Protein AF-A0A7Y4IMP8-F1 (afdb_monomer_lite)

Foldseek 3Di:
DDDDDPPPPPDDDDDDDDDDDDDDDDDDDDDDDDDDDDDDDDDYDDDDDDDDDDDDDDDDDDDDDDDDDDDDDDDDDDDPDDDDAAAAADDPVLVVVLLVVVLLVLLQVLLVVVVVLVVLLFFFAQAADWPVVRQVVRQVVSCVVWVQKGWDWACDDPFKIKIKIAGDPVFTQGLQKGKHFIKIWIWGHTRFWTKIKIQQQRMDINNFGWRKIWIAGTRPPLQRTWMFTKGARPPDPQKIKTWTWGWGDDPDDGSHPDQKTFTFGWMWIQHPQGIKIKTWFGQMDGRNASHGLFGKIWIQDPVGKIKIWTHHNVCVVVQWTWIDIHSHDIDIDHHDD

Structure (mmCIF, N/CA/C/O backbone):
data_AF-A0A7Y4IMP8-F1
#
_entry.id   AF-A0A7Y4IMP8-F1
#
loop_
_atom_site.group_PDB
_atom_site.id
_atom_site.type_symbol
_atom_site.label_atom_id
_atom_site.label_alt_id
_atom_site.label_comp_id
_atom_site.label_asym_id
_atom_site.label_entity_id
_atom_site.label_seq_id
_atom_site.pdbx_PDB_ins_code
_atom_site.Cartn_x
_atom_site.Cartn_y
_atom_site.Cartn_z
_atom_site.occupancy
_atom_site.B_iso_or_equiv
_atom_site.auth_seq_id
_atom_site.auth_comp_id
_atom_site.auth_asym_id
_atom_site.auth_atom_id
_atom_site.pdbx_PDB_model_num
ATOM 1 N N . MET A 1 1 ? -11.361 -3.149 -25.331 1.00 25.80 1 MET A N 1
ATOM 2 C CA . MET A 1 1 ? -12.293 -2.054 -24.980 1.00 25.80 1 MET A CA 1
ATOM 3 C C . MET A 1 1 ? -11.939 -1.579 -23.581 1.00 25.80 1 MET A C 1
ATOM 5 O O . MET A 1 1 ? -12.081 -2.352 -22.647 1.00 25.80 1 MET A O 1
ATOM 9 N N . VAL A 1 2 ? -11.394 -0.369 -23.454 1.00 27.19 2 VAL A N 1
ATOM 10 C CA . VAL A 1 2 ? -10.966 0.224 -22.174 1.00 27.19 2 VAL A CA 1
ATOM 11 C C . VAL A 1 2 ? -12.073 1.175 -21.701 1.00 27.19 2 VAL A C 1
ATOM 13 O O . VAL A 1 2 ? -12.529 1.986 -22.510 1.00 27.19 2 VAL A O 1
ATOM 16 N N . PRO A 1 3 ? -12.562 1.091 -20.450 1.00 29.69 3 PRO A N 1
ATOM 17 C CA . PRO A 1 3 ? -13.651 1.946 -19.999 1.00 29.69 3 PRO A CA 1
ATOM 18 C C . PRO A 1 3 ? -13.182 3.392 -19.765 1.00 29.69 3 PRO A C 1
ATOM 20 O O . PRO A 1 3 ? -12.182 3.665 -19.105 1.00 29.69 3 PRO A O 1
ATOM 23 N N . ALA A 1 4 ? -13.962 4.327 -20.304 1.00 29.97 4 ALA A N 1
ATOM 24 C CA . ALA A 1 4 ? -13.699 5.760 -20.421 1.00 29.97 4 ALA A CA 1
ATOM 25 C C . ALA A 1 4 ? -13.852 6.575 -19.113 1.00 29.97 4 ALA A C 1
ATOM 27 O O . ALA A 1 4 ? -14.540 7.595 -19.099 1.00 29.97 4 ALA A O 1
ATOM 28 N N . ARG A 1 5 ? -13.228 6.166 -17.998 1.00 32.69 5 ARG A N 1
ATOM 29 C CA . ARG A 1 5 ? -13.328 6.902 -16.712 1.00 32.69 5 ARG A CA 1
ATOM 30 C C . ARG A 1 5 ? -12.049 7.573 -16.194 1.00 32.69 5 ARG A C 1
ATOM 32 O O . ARG A 1 5 ? -12.114 8.238 -15.169 1.00 32.69 5 ARG A O 1
ATOM 39 N N . PHE A 1 6 ? -10.937 7.528 -16.925 1.00 39.19 6 PHE A N 1
ATOM 40 C CA . PHE A 1 6 ? -9.661 8.105 -16.461 1.00 39.19 6 PHE A CA 1
ATOM 41 C C . PHE A 1 6 ? -9.398 9.574 -16.854 1.00 39.19 6 PHE A C 1
ATOM 43 O O . PHE A 1 6 ? -8.402 10.162 -16.447 1.00 39.19 6 PHE A O 1
ATOM 50 N N . ALA A 1 7 ? -10.301 10.232 -17.584 1.00 31.84 7 ALA A N 1
ATOM 51 C CA . ALA A 1 7 ? -10.027 11.544 -18.186 1.00 31.84 7 ALA A CA 1
ATOM 52 C C . ALA A 1 7 ? -10.245 12.783 -17.278 1.00 31.84 7 ALA A C 1
ATOM 54 O O .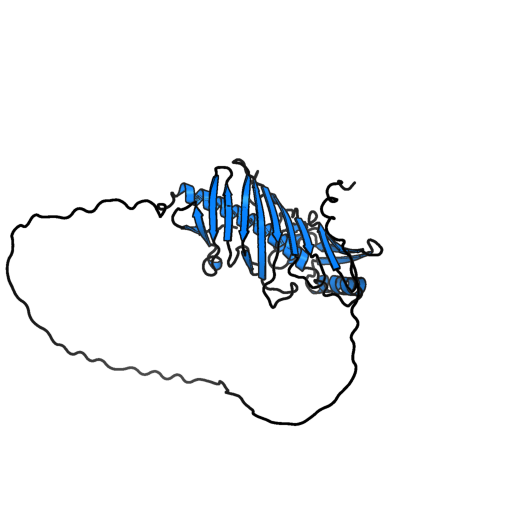 ALA A 1 7 ? -10.395 13.886 -17.798 1.00 31.84 7 ALA A O 1
ATOM 55 N N . ARG A 1 8 ? -10.302 12.663 -15.940 1.00 32.34 8 ARG A N 1
ATOM 56 C CA . ARG A 1 8 ? -10.747 13.780 -15.065 1.00 32.34 8 ARG A CA 1
ATOM 57 C C . ARG A 1 8 ? -9.749 14.335 -14.040 1.00 32.34 8 ARG A C 1
ATOM 59 O O . ARG A 1 8 ? -10.176 14.998 -13.100 1.00 32.34 8 ARG A O 1
ATOM 66 N N . ARG A 1 9 ? -8.435 14.167 -14.234 1.00 31.88 9 ARG A N 1
ATOM 67 C CA . ARG A 1 9 ? -7.407 14.856 -13.414 1.00 31.88 9 ARG A CA 1
ATOM 68 C C . ARG A 1 9 ? -6.308 15.564 -14.219 1.00 31.88 9 ARG A C 1
ATOM 70 O O . ARG A 1 9 ? -5.164 15.629 -13.795 1.00 31.88 9 ARG A O 1
ATOM 77 N N . LEU A 1 10 ? -6.663 16.168 -15.351 1.00 33.41 10 LEU A N 1
ATOM 78 C CA . LEU A 1 10 ? -5.785 17.093 -16.078 1.00 33.41 10 LEU A CA 1
ATOM 79 C C . LEU A 1 10 ? -6.422 18.480 -16.141 1.00 33.41 10 LEU A C 1
ATOM 81 O O . LEU A 1 10 ? -7.005 18.873 -17.145 1.00 33.41 10 LEU A O 1
ATOM 85 N N . SER A 1 11 ? -6.315 19.234 -15.053 1.00 30.80 11 SER A N 1
ATOM 86 C CA . SER A 1 11 ? -6.559 20.676 -15.093 1.00 30.80 11 SER A CA 1
ATOM 87 C C . SER A 1 11 ? -5.891 21.348 -13.904 1.00 30.80 11 SER A C 1
ATOM 89 O O . SER A 1 11 ? -6.545 21.608 -12.904 1.00 30.80 11 SER A O 1
ATOM 91 N N . HIS A 1 12 ? -4.587 21.610 -14.013 1.00 28.91 12 HIS A N 1
ATOM 92 C CA . HIS A 1 12 ? -3.962 22.794 -13.417 1.00 28.91 12 HIS A CA 1
ATOM 93 C C . HIS A 1 12 ? -2.543 22.996 -13.962 1.00 28.91 12 HIS A C 1
ATOM 95 O O . HIS A 1 12 ? -1.566 22.548 -13.373 1.00 28.91 12 HIS A O 1
ATOM 101 N N . ARG A 1 13 ? -2.428 23.736 -15.069 1.00 32.56 13 ARG A N 1
ATOM 102 C CA . ARG A 1 13 ? -1.407 24.783 -15.238 1.00 32.56 13 ARG A CA 1
ATOM 103 C C . ARG A 1 13 ? -1.621 25.521 -16.550 1.00 32.56 13 ARG A C 1
ATOM 105 O O . ARG A 1 13 ? -1.602 24.897 -17.595 1.00 32.56 13 ARG A O 1
ATOM 112 N N . THR A 1 14 ? -1.724 26.844 -16.454 1.00 29.06 14 THR A N 1
ATOM 113 C CA . THR A 1 14 ? -1.005 27.795 -17.316 1.00 29.06 14 THR A CA 1
ATOM 114 C C . THR A 1 14 ? -1.149 29.190 -16.718 1.00 29.06 14 THR A C 1
ATOM 116 O O . THR A 1 14 ? -2.234 29.769 -16.738 1.00 29.06 14 THR A O 1
ATOM 119 N N . ARG A 1 15 ? -0.040 29.766 -16.248 1.00 27.83 15 ARG A N 1
ATOM 120 C CA . ARG A 1 15 ? 0.275 31.160 -16.566 1.00 27.83 15 ARG A CA 1
ATOM 121 C C . ARG A 1 15 ? 1.788 31.372 -16.580 1.00 27.83 15 ARG A C 1
ATOM 123 O O . ARG A 1 15 ? 2.524 30.826 -15.770 1.00 27.83 15 ARG A O 1
ATOM 130 N N . THR A 1 16 ? 2.174 32.102 -17.608 1.00 34.78 16 THR A N 1
ATOM 131 C CA . THR A 1 16 ? 3.468 32.327 -18.252 1.00 34.78 16 THR A CA 1
ATOM 132 C C . THR A 1 16 ? 4.261 33.494 -17.650 1.00 34.78 16 THR A C 1
ATOM 134 O O . THR A 1 16 ? 3.648 34.478 -17.244 1.00 34.78 16 THR A O 1
ATOM 137 N N . GLY A 1 17 ? 5.599 33.451 -17.738 1.00 25.56 17 GLY A N 1
ATOM 138 C CA . GLY A 1 17 ? 6.487 34.632 -17.697 1.00 25.56 17 GLY A CA 1
ATOM 139 C C . GLY A 1 17 ? 7.994 34.269 -17.637 1.00 25.56 17 GLY A C 1
ATOM 140 O O . GLY A 1 17 ? 8.295 33.333 -16.906 1.00 25.56 17 GLY A O 1
ATOM 141 N N . PRO A 1 18 ? 8.924 34.918 -18.390 1.00 31.59 18 PRO A N 1
ATOM 142 C CA . PRO A 1 18 ? 10.137 34.267 -18.931 1.00 31.59 18 PRO A CA 1
ATOM 143 C C . PRO A 1 18 ? 11.481 34.868 -18.383 1.00 31.59 18 PRO A C 1
ATOM 145 O O . PRO A 1 18 ? 11.458 35.411 -17.280 1.00 31.59 18 PRO A O 1
ATOM 148 N N . PRO A 1 19 ? 12.672 34.705 -19.020 1.00 41.66 19 PRO A N 1
ATOM 149 C CA . PRO A 1 19 ? 13.877 34.126 -18.410 1.00 41.66 19 PRO A CA 1
ATOM 150 C C . PRO A 1 19 ? 14.934 35.156 -17.951 1.00 41.66 19 PRO A C 1
ATOM 152 O O . PRO A 1 19 ? 15.186 36.159 -18.617 1.00 41.66 19 PRO A O 1
ATOM 155 N N . GLY A 1 20 ? 15.620 34.871 -16.841 1.00 26.36 20 GLY A N 1
ATOM 156 C CA . GLY A 1 20 ? 16.751 35.661 -16.343 1.00 26.36 20 GLY A CA 1
ATOM 157 C C . GLY A 1 20 ? 18.082 34.938 -16.536 1.00 26.36 20 GLY A C 1
ATOM 158 O O . GLY A 1 20 ? 18.360 33.956 -15.857 1.00 26.36 20 GLY A O 1
ATOM 159 N N . LEU A 1 21 ? 18.890 35.444 -17.468 1.00 29.11 21 LEU A N 1
ATOM 160 C CA . LEU A 1 21 ? 20.315 35.158 -17.644 1.00 29.11 21 LEU A CA 1
ATOM 161 C C . LEU A 1 21 ? 21.117 35.558 -16.395 1.00 29.11 21 LEU A C 1
ATOM 163 O O . LEU A 1 21 ? 20.903 36.654 -15.888 1.00 29.11 21 LEU A O 1
ATOM 167 N N . CYS A 1 22 ? 22.084 34.729 -15.981 1.00 25.47 22 CYS A N 1
ATOM 168 C CA . CYS A 1 22 ? 23.398 35.162 -15.482 1.00 25.47 22 CYS A CA 1
ATOM 169 C C . CYS A 1 22 ? 24.336 33.955 -15.308 1.00 25.47 22 CYS A C 1
ATOM 171 O O . CYS A 1 22 ? 24.161 33.127 -14.420 1.00 25.47 22 CYS A O 1
ATOM 173 N N . ASN A 1 23 ? 25.348 33.901 -16.169 1.00 27.42 23 ASN A N 1
ATOM 174 C CA . ASN A 1 23 ? 26.572 33.119 -16.024 1.00 27.42 23 ASN A CA 1
ATOM 175 C C . ASN A 1 23 ? 27.682 34.120 -15.643 1.00 27.42 23 ASN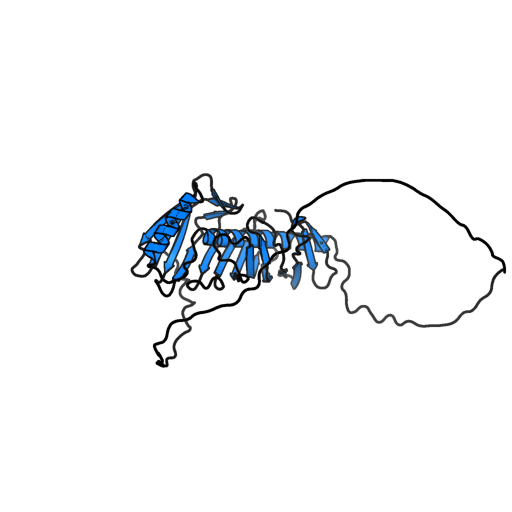 A C 1
ATOM 177 O O . ASN A 1 23 ? 27.685 35.223 -16.201 1.00 27.42 23 ASN A O 1
ATOM 181 N N . PRO A 1 24 ? 28.633 33.774 -14.761 1.00 32.38 24 PRO A N 1
ATOM 182 C CA . PRO A 1 24 ? 30.011 34.055 -15.147 1.00 32.38 24 PRO A CA 1
ATOM 183 C C . PRO A 1 24 ? 30.991 32.919 -14.830 1.00 32.38 24 PRO A C 1
ATOM 185 O O . PRO A 1 24 ? 30.993 32.299 -13.769 1.00 32.38 24 PRO A O 1
ATOM 188 N N . LEU A 1 25 ? 31.866 32.732 -15.813 1.00 27.50 25 LEU A N 1
ATOM 189 C CA . LEU A 1 25 ? 33.065 31.913 -15.846 1.00 27.50 25 LEU A CA 1
ATOM 190 C C . LEU A 1 25 ? 34.211 32.462 -14.963 1.00 27.50 25 LEU A C 1
ATOM 192 O O . LEU A 1 25 ? 34.377 33.671 -14.832 1.00 27.50 25 LEU A O 1
ATOM 196 N N . HIS A 1 26 ? 35.071 31.513 -14.557 1.00 30.14 26 HIS A N 1
ATOM 197 C CA . HIS A 1 26 ? 36.515 31.586 -14.243 1.00 30.14 26 HIS A CA 1
ATOM 198 C C . HIS A 1 26 ? 37.004 31.987 -12.833 1.00 30.14 26 HIS A C 1
ATOM 200 O O . HIS A 1 26 ? 37.051 33.163 -12.497 1.00 30.14 26 HIS A O 1
ATOM 206 N N . ALA A 1 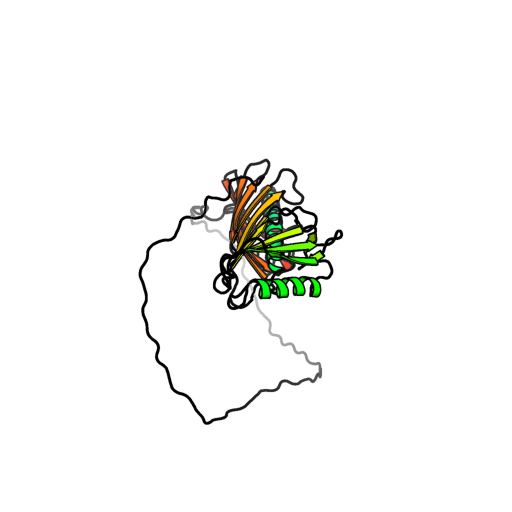27 ? 37.557 31.008 -12.088 1.00 27.16 27 ALA A N 1
ATOM 207 C CA . ALA A 1 27 ? 39.013 30.850 -11.850 1.00 27.16 27 ALA A CA 1
ATOM 208 C C . ALA A 1 27 ? 39.348 29.633 -10.931 1.00 27.16 27 ALA A C 1
ATOM 210 O O . ALA A 1 27 ? 38.774 29.475 -9.860 1.00 27.16 27 ALA A O 1
ATOM 211 N N . HIS A 1 28 ? 40.310 28.792 -11.340 1.00 30.95 28 HIS A N 1
ATOM 212 C CA . HIS A 1 28 ? 41.063 27.783 -10.543 1.00 30.95 28 HIS A CA 1
ATOM 213 C C . HIS A 1 28 ? 42.522 28.295 -10.342 1.00 30.95 28 HIS A C 1
ATOM 215 O O . HIS A 1 28 ? 42.835 29.281 -11.017 1.00 30.95 28 HIS A O 1
ATOM 221 N N . PRO A 1 29 ? 43.490 27.645 -9.622 1.00 42.81 29 PRO A N 1
ATOM 222 C CA . PRO A 1 29 ? 43.511 26.542 -8.618 1.00 42.81 29 PRO A CA 1
ATOM 223 C C . PRO A 1 29 ? 44.345 26.857 -7.310 1.00 42.81 29 PRO A C 1
ATOM 225 O O . PRO A 1 29 ? 44.871 27.954 -7.181 1.00 42.81 29 PRO A O 1
ATOM 228 N N . GLY A 1 30 ? 44.447 25.907 -6.342 1.00 25.66 30 GLY A N 1
ATOM 229 C CA . GLY A 1 30 ? 45.027 25.998 -4.951 1.00 25.66 30 GLY A CA 1
ATOM 230 C C . GLY A 1 30 ? 46.572 26.116 -4.787 1.00 25.66 30 GLY A C 1
ATOM 231 O O . GLY A 1 30 ? 47.172 26.701 -5.683 1.00 25.66 30 GLY A O 1
ATOM 232 N N . PRO A 1 31 ? 47.285 25.565 -3.746 1.00 44.56 31 PRO A N 1
ATOM 233 C CA . PRO A 1 31 ? 46.917 24.800 -2.520 1.00 44.56 31 PRO A CA 1
ATOM 234 C C . PRO A 1 31 ? 47.726 25.181 -1.212 1.00 44.56 31 PRO A C 1
ATOM 236 O O . PRO A 1 31 ? 48.297 26.264 -1.142 1.00 44.56 31 PRO A O 1
ATOM 239 N N . CYS A 1 32 ? 47.816 24.246 -0.229 1.00 23.06 32 CYS A N 1
ATOM 240 C CA . CYS A 1 32 ? 48.579 24.196 1.063 1.00 23.06 32 CYS A CA 1
ATOM 241 C C . CYS A 1 32 ? 47.798 24.639 2.324 1.00 23.06 32 CYS A C 1
ATOM 243 O O . CYS A 1 32 ? 47.085 25.625 2.283 1.00 23.06 32 CYS A O 1
ATOM 245 N N . SER A 1 33 ? 47.896 24.058 3.528 1.00 26.14 33 SER A N 1
ATOM 246 C CA . SER A 1 33 ? 48.498 22.847 4.123 1.00 26.14 33 SER A CA 1
ATOM 247 C C . SER A 1 33 ? 48.226 22.942 5.643 1.00 26.14 33 SER A C 1
ATOM 249 O O . SER A 1 33 ? 48.371 24.038 6.179 1.00 26.14 33 SER A O 1
ATOM 251 N N . GLY A 1 34 ? 47.917 21.860 6.373 1.00 25.95 34 GLY A N 1
ATOM 252 C CA . GLY A 1 34 ? 47.922 21.907 7.850 1.00 25.95 34 GLY A CA 1
ATOM 253 C C . GLY A 1 34 ? 47.212 20.748 8.556 1.00 25.95 34 GLY A C 1
ATOM 254 O O . GLY A 1 34 ? 45.998 20.632 8.502 1.00 25.95 34 GLY A O 1
ATOM 255 N N . ARG A 1 35 ? 48.000 19.892 9.213 1.00 25.61 35 ARG A N 1
ATOM 256 C CA . ARG A 1 35 ? 47.644 18.651 9.928 1.00 25.61 35 ARG A CA 1
ATOM 257 C C . ARG A 1 35 ? 46.934 18.883 11.274 1.00 25.61 35 ARG A C 1
ATOM 259 O O . ARG A 1 35 ? 47.355 19.771 12.004 1.00 25.61 35 ARG A O 1
ATOM 266 N N . ALA A 1 36 ? 46.064 17.942 11.673 1.00 27.06 36 ALA A N 1
ATOM 267 C CA . ALA A 1 36 ? 46.110 17.265 12.985 1.00 27.06 36 ALA A CA 1
ATOM 268 C C . ALA A 1 36 ? 45.283 15.949 12.999 1.00 27.06 36 ALA A C 1
ATOM 270 O O . ALA A 1 36 ? 44.062 15.943 13.089 1.00 27.06 36 ALA A O 1
ATOM 271 N N . SER A 1 37 ? 46.028 14.847 12.882 1.00 25.55 37 SER A N 1
ATOM 272 C CA . SER A 1 37 ? 45.819 13.441 13.308 1.00 25.55 37 SER A CA 1
ATOM 273 C C . SER A 1 37 ? 45.532 13.346 14.833 1.00 25.55 37 SER A C 1
ATOM 275 O O . SER A 1 37 ? 45.948 14.256 15.538 1.00 25.55 37 SER A O 1
ATOM 277 N N . CYS A 1 38 ? 44.952 12.329 15.493 1.00 23.97 38 CYS A N 1
ATOM 278 C CA . CYS A 1 38 ? 44.420 10.994 15.177 1.00 23.97 38 CYS A CA 1
ATOM 279 C C . CYS A 1 38 ? 43.658 10.433 16.411 1.00 23.97 38 CYS A C 1
ATOM 281 O O . CYS A 1 38 ? 43.960 10.802 17.543 1.00 23.97 38 CYS A O 1
ATOM 283 N N . SER A 1 39 ? 42.739 9.500 16.141 1.00 25.20 39 SER A N 1
ATOM 284 C CA . SER A 1 39 ? 42.555 8.164 16.752 1.00 25.20 39 SER A CA 1
ATOM 285 C C . SER A 1 39 ? 42.561 7.955 18.278 1.00 25.20 39 SER A C 1
ATOM 287 O O . SER A 1 39 ? 43.550 8.201 18.962 1.00 25.20 39 SER A O 1
ATOM 289 N N . ARG A 1 40 ? 41.517 7.275 18.778 1.00 25.11 40 ARG A N 1
ATOM 290 C CA . ARG A 1 40 ? 41.605 6.404 19.963 1.00 25.11 40 ARG A CA 1
ATOM 291 C C . ARG A 1 40 ? 41.174 4.987 19.590 1.00 25.11 40 ARG A C 1
ATOM 293 O O . ARG A 1 40 ? 40.031 4.756 19.210 1.00 25.11 40 ARG A O 1
ATOM 300 N N . GLU A 1 41 ? 42.145 4.088 19.673 1.00 27.31 41 GLU A N 1
ATOM 301 C CA . GLU A 1 41 ? 42.020 2.640 19.553 1.00 27.31 41 GLU A CA 1
ATOM 302 C C . GLU A 1 41 ? 41.197 2.049 20.706 1.00 27.31 41 GLU A C 1
ATOM 304 O O . GLU A 1 41 ? 41.259 2.508 21.848 1.00 27.31 41 GLU A O 1
ATOM 309 N N . VAL A 1 42 ? 40.459 0.989 20.381 1.00 29.14 42 VAL A N 1
ATOM 310 C CA . VAL A 1 42 ? 39.808 0.055 21.303 1.00 29.14 42 VAL A CA 1
ATOM 311 C C . VAL A 1 42 ? 40.478 -1.300 21.107 1.00 29.14 42 VAL A C 1
ATOM 313 O O . VAL A 1 42 ? 40.498 -1.790 19.981 1.00 29.14 42 VAL A O 1
ATOM 316 N N . ALA A 1 43 ? 40.975 -1.913 22.186 1.00 28.12 43 ALA A N 1
ATOM 317 C CA . ALA A 1 43 ? 41.249 -3.354 22.297 1.00 28.12 43 ALA A CA 1
ATOM 318 C C . ALA A 1 43 ? 41.511 -3.744 23.787 1.00 28.12 43 ALA A C 1
ATOM 320 O O . ALA A 1 43 ? 41.651 -2.843 24.611 1.00 28.12 43 ALA A O 1
ATOM 321 N N . PRO A 1 44 ? 41.525 -5.038 24.185 1.00 38.00 44 PRO A N 1
ATOM 322 C CA . PRO A 1 44 ? 40.513 -5.596 25.094 1.00 38.00 44 PRO A CA 1
ATOM 323 C C . PRO A 1 44 ? 41.062 -6.353 26.332 1.00 38.00 44 PRO A C 1
ATOM 325 O O . PRO A 1 44 ? 42.235 -6.692 26.403 1.00 38.00 44 PRO A O 1
ATOM 328 N N . GLY A 1 45 ? 40.148 -6.714 27.248 1.00 26.00 45 GLY A N 1
ATOM 329 C CA . GLY A 1 45 ? 40.170 -7.963 28.034 1.00 26.00 45 GLY A CA 1
ATOM 330 C C . GLY A 1 45 ? 41.096 -8.074 29.258 1.00 26.00 45 GLY A C 1
ATOM 331 O O . GLY A 1 45 ? 42.309 -8.141 29.118 1.00 26.00 45 GLY A O 1
ATOM 332 N N . MET A 1 46 ? 40.511 -8.272 30.449 1.00 25.05 46 MET A N 1
ATOM 333 C CA . MET A 1 46 ? 40.932 -9.339 31.377 1.00 25.05 46 MET A CA 1
ATOM 334 C C . MET A 1 46 ? 39.939 -9.536 32.535 1.00 25.05 46 MET A C 1
ATOM 336 O O . MET A 1 46 ? 39.539 -8.601 33.222 1.00 25.05 46 MET A O 1
ATOM 340 N N . THR A 1 47 ? 39.566 -10.797 32.729 1.00 27.05 47 THR A N 1
ATOM 341 C CA . THR A 1 47 ? 38.772 -11.368 33.820 1.00 27.05 47 THR A CA 1
ATOM 342 C C . THR A 1 47 ? 39.679 -11.664 35.013 1.00 27.05 47 THR A C 1
ATOM 344 O O . THR A 1 47 ? 40.653 -12.374 34.804 1.00 27.05 47 THR A O 1
ATOM 347 N N . VAL A 1 48 ? 39.335 -11.254 36.242 1.00 28.02 48 VAL A N 1
ATOM 348 C CA . VAL A 1 48 ? 39.684 -11.984 37.485 1.00 28.02 48 VAL A CA 1
ATOM 349 C C . VAL A 1 48 ? 38.624 -11.694 38.560 1.00 28.02 48 VAL A C 1
ATOM 351 O O . VAL A 1 48 ? 38.331 -10.544 38.872 1.00 28.02 48 VAL A O 1
ATOM 354 N N . ALA A 1 49 ? 38.044 -12.764 39.104 1.00 30.28 49 ALA A N 1
ATOM 355 C CA . ALA A 1 49 ? 37.147 -12.789 40.258 1.00 30.28 49 ALA A CA 1
ATOM 356 C C . ALA A 1 49 ? 37.922 -12.730 41.588 1.00 30.28 49 ALA A C 1
ATOM 358 O O . ALA A 1 49 ? 39.070 -13.147 41.600 1.00 30.28 49 ALA A O 1
ATOM 359 N N . LEU A 1 50 ? 37.277 -12.301 42.686 1.00 27.42 50 LEU A N 1
ATOM 360 C CA . LEU A 1 50 ? 37.495 -12.698 44.103 1.00 27.42 50 LEU A CA 1
ATOM 361 C C . LEU A 1 50 ? 36.490 -11.887 44.966 1.00 27.42 50 LEU A C 1
ATOM 363 O O . LEU A 1 50 ? 36.527 -10.665 44.963 1.00 27.42 50 LEU A O 1
ATOM 367 N N . HIS A 1 51 ? 35.381 -12.459 45.446 1.00 27.88 51 HIS A N 1
ATOM 368 C CA . HIS A 1 51 ? 35.190 -13.096 46.764 1.00 27.88 51 HIS A CA 1
ATOM 369 C C . HIS A 1 51 ? 35.581 -12.254 47.998 1.00 27.88 51 HIS A C 1
ATOM 371 O O . HIS A 1 51 ? 36.759 -12.014 48.235 1.00 27.88 51 HIS A O 1
ATOM 377 N N . GLY A 1 52 ? 34.587 -11.968 48.857 1.00 25.97 52 GLY A N 1
ATOM 378 C CA . GLY A 1 52 ? 34.783 -11.879 50.310 1.00 25.97 52 GLY A CA 1
ATOM 379 C C . GLY A 1 52 ? 34.139 -10.688 51.034 1.00 25.97 52 GLY A C 1
ATOM 380 O O . GLY A 1 52 ? 34.472 -9.543 50.761 1.00 25.97 52 GLY A O 1
ATOM 381 N N . GLY A 1 53 ? 33.332 -10.986 52.063 1.00 25.89 53 GLY A N 1
ATOM 382 C CA . GLY A 1 53 ? 33.415 -10.246 53.333 1.00 25.89 53 GLY A CA 1
ATOM 383 C C . GLY A 1 53 ? 32.153 -9.550 53.849 1.00 25.89 53 GLY A C 1
ATOM 384 O O . GLY A 1 53 ? 31.818 -8.454 53.426 1.00 25.89 53 GLY A O 1
ATOM 385 N N . MET A 1 54 ? 31.515 -10.169 54.847 1.00 28.92 54 MET A N 1
ATOM 386 C CA . MET A 1 54 ? 30.466 -9.621 55.723 1.00 28.92 54 MET A CA 1
ATOM 387 C C . MET A 1 54 ? 30.934 -8.400 56.543 1.00 28.92 54 MET A C 1
ATOM 389 O O . MET A 1 54 ? 32.116 -8.289 56.846 1.00 28.92 54 MET A O 1
ATOM 393 N N . THR A 1 55 ? 30.001 -7.595 57.072 1.00 32.47 55 THR A N 1
ATOM 394 C CA . THR A 1 55 ? 29.776 -7.466 58.537 1.00 32.47 55 THR A CA 1
ATOM 395 C C . THR A 1 55 ? 28.535 -6.624 58.886 1.00 32.47 55 THR A C 1
ATOM 397 O O . THR A 1 55 ? 28.246 -5.603 58.272 1.00 32.47 55 THR A O 1
ATOM 400 N N . ARG A 1 56 ? 27.801 -7.102 59.904 1.00 34.94 56 ARG A N 1
ATOM 401 C CA . ARG A 1 56 ? 26.707 -6.451 60.655 1.00 34.94 56 ARG A CA 1
ATOM 402 C C . ARG A 1 56 ? 27.239 -5.406 61.651 1.00 34.94 56 ARG A C 1
ATOM 404 O O . ARG A 1 56 ? 28.313 -5.620 62.203 1.00 34.94 56 ARG A O 1
ATOM 411 N N . ARG A 1 57 ? 26.393 -4.427 62.008 1.00 31.28 57 ARG A N 1
ATOM 412 C CA . ARG A 1 57 ? 26.168 -3.846 63.363 1.00 31.28 57 ARG A CA 1
ATOM 413 C C . ARG A 1 57 ? 24.850 -3.049 63.305 1.00 31.28 57 ARG A C 1
ATOM 415 O O . ARG A 1 57 ? 24.716 -2.194 62.443 1.00 31.28 57 ARG A O 1
ATOM 422 N N . GLU A 1 58 ? 23.750 -3.504 63.907 1.00 31.80 58 GLU A N 1
ATOM 423 C CA . GLU A 1 58 ? 23.324 -3.315 65.312 1.00 31.80 58 GLU A CA 1
ATOM 424 C C . GLU A 1 58 ? 23.215 -1.852 65.776 1.00 31.80 58 GLU A C 1
ATOM 426 O O . GLU A 1 58 ? 24.226 -1.205 66.020 1.00 31.80 58 GLU A O 1
ATOM 431 N N . ALA A 1 59 ? 21.974 -1.392 65.988 1.00 29.09 59 ALA A N 1
ATOM 432 C CA . ALA A 1 59 ? 21.542 -0.646 67.175 1.00 29.09 59 ALA A CA 1
ATOM 433 C C . ALA A 1 59 ? 20.001 -0.675 67.262 1.00 29.09 59 ALA A C 1
ATOM 435 O O . ALA A 1 59 ? 19.311 -0.593 66.248 1.00 29.09 59 ALA A O 1
ATOM 436 N N . ALA A 1 60 ? 19.483 -0.847 68.474 1.00 28.22 60 ALA A N 1
ATOM 437 C CA . ALA A 1 60 ? 18.102 -1.182 68.804 1.00 28.22 60 ALA A CA 1
ATOM 438 C C . ALA A 1 60 ? 17.502 -0.192 69.831 1.00 28.22 60 ALA A C 1
ATOM 440 O O . ALA A 1 60 ? 18.253 0.566 70.439 1.00 28.22 60 ALA A O 1
ATOM 441 N N . VAL A 1 61 ? 16.188 -0.354 70.099 1.00 29.53 61 VAL A N 1
ATOM 442 C CA . VAL A 1 61 ? 15.410 0.080 71.298 1.00 29.53 61 VAL A CA 1
ATOM 443 C C . VAL A 1 61 ? 14.962 1.568 71.263 1.00 29.53 61 VAL A C 1
ATOM 445 O O . VAL A 1 61 ? 15.757 2.416 70.893 1.00 29.53 61 VAL A O 1
ATOM 448 N N . SER A 1 62 ? 13.714 2.003 71.535 1.00 25.30 62 SER A N 1
ATOM 449 C CA . SER A 1 62 ? 12.688 1.607 72.533 1.00 25.30 62 SER A CA 1
ATOM 450 C C . SER A 1 62 ? 11.270 2.166 72.217 1.00 25.30 62 SER A C 1
ATOM 452 O O . SER A 1 62 ? 11.134 3.273 71.705 1.00 25.30 62 SER A O 1
ATOM 454 N N . CYS A 1 63 ? 10.218 1.452 72.649 1.00 25.95 63 CYS A N 1
ATOM 455 C CA . CYS A 1 63 ? 8.878 1.968 73.056 1.00 25.95 63 CYS A CA 1
ATOM 456 C C . CYS A 1 63 ? 8.792 1.935 74.619 1.00 25.95 63 CYS A C 1
ATOM 458 O O . CYS A 1 63 ? 9.807 1.512 75.184 1.00 25.95 63 CYS A O 1
ATOM 460 N N . PRO A 1 64 ? 7.685 2.236 75.373 1.00 44.78 64 PRO A N 1
ATOM 461 C CA . PRO A 1 64 ? 6.243 2.465 75.048 1.00 44.78 64 PRO A CA 1
ATOM 462 C C . PRO A 1 64 ? 5.554 3.505 76.023 1.00 44.78 64 PRO A C 1
ATOM 464 O O . PRO A 1 64 ? 6.273 4.395 76.473 1.00 44.78 64 PRO A O 1
ATOM 467 N N . PRO A 1 65 ? 4.289 3.387 76.535 1.00 45.81 65 PRO A N 1
ATOM 468 C CA . PRO A 1 65 ? 2.935 3.086 75.989 1.00 45.81 65 PRO A CA 1
ATOM 469 C C . PRO A 1 65 ? 1.867 4.192 76.306 1.00 45.81 65 PRO A C 1
ATOM 471 O O . PRO A 1 65 ? 2.133 5.125 77.058 1.00 45.81 65 PRO A O 1
ATOM 474 N N . GLY A 1 66 ? 0.614 4.046 75.831 1.00 30.05 66 GLY A N 1
ATOM 475 C CA . GLY A 1 66 ? -0.556 4.768 76.381 1.00 30.05 66 GLY A CA 1
ATOM 476 C C . GLY A 1 66 ? -1.891 4.493 75.659 1.00 30.05 66 GLY A C 1
ATOM 477 O O . GLY A 1 66 ? -1.971 4.636 74.445 1.00 30.05 66 GLY A O 1
ATOM 478 N N . GLU A 1 67 ? -2.912 4.072 76.411 1.00 33.66 67 GLU A N 1
ATOM 479 C CA . GLU A 1 67 ? -4.229 3.537 76.002 1.00 33.66 67 GLU A CA 1
ATOM 480 C C . GLU A 1 67 ? -5.254 4.581 75.458 1.00 33.66 67 GLU A C 1
ATOM 482 O O . GLU A 1 67 ? -5.107 5.784 75.651 1.00 33.66 67 GLU A O 1
ATOM 487 N N . ALA A 1 68 ? -6.300 4.098 74.760 1.00 36.31 68 ALA A N 1
ATOM 488 C CA . ALA A 1 68 ? -7.379 4.824 74.038 1.00 36.31 68 ALA A CA 1
ATOM 489 C C . ALA A 1 68 ? -8.583 5.238 74.948 1.00 36.31 68 ALA A C 1
ATOM 491 O O . ALA A 1 68 ? -8.449 5.098 76.161 1.00 36.31 68 ALA A O 1
ATOM 492 N N . PRO A 1 69 ? -9.827 5.576 74.486 1.00 53.59 69 PRO A N 1
ATOM 493 C CA . PRO A 1 69 ? -10.380 6.219 73.263 1.00 53.59 69 PRO A CA 1
ATOM 494 C C . PRO A 1 69 ? -11.420 7.362 73.560 1.00 53.59 69 PRO A C 1
ATOM 496 O O . PRO A 1 69 ? -12.120 7.295 74.564 1.00 53.59 69 PRO A O 1
ATOM 499 N N . MET A 1 70 ? -11.671 8.350 72.669 1.00 29.05 70 MET A N 1
ATOM 500 C CA . MET A 1 70 ? -13.011 9.003 72.543 1.00 29.05 70 MET A CA 1
ATOM 501 C C . MET A 1 70 ? -13.167 10.011 71.382 1.00 29.05 70 MET A C 1
ATOM 503 O O . MET A 1 70 ? -12.376 10.935 71.236 1.00 29.05 70 MET A O 1
ATOM 507 N N . ARG A 1 71 ? -14.277 9.849 70.639 1.00 34.34 71 ARG A N 1
ATOM 508 C CA . ARG A 1 71 ? -15.139 10.844 69.950 1.00 34.34 71 ARG A CA 1
ATOM 509 C C . ARG A 1 71 ? -14.541 12.204 69.545 1.00 34.34 71 ARG A C 1
ATOM 511 O O . ARG A 1 71 ? -14.283 13.039 70.404 1.00 34.34 71 ARG A O 1
ATOM 518 N N . ARG A 1 72 ? -14.670 12.530 68.249 1.00 39.75 72 ARG A N 1
ATOM 519 C CA . ARG A 1 72 ? -15.197 13.831 67.782 1.00 39.75 72 ARG A CA 1
ATOM 520 C C . ARG A 1 72 ? -15.744 13.744 66.352 1.00 39.75 72 ARG A C 1
ATOM 522 O O . ARG A 1 72 ? -15.038 13.435 65.405 1.00 39.75 72 ARG A O 1
ATOM 529 N N . ILE A 1 73 ? -17.041 14.020 66.260 1.00 49.09 73 ILE A N 1
ATOM 530 C CA . ILE A 1 73 ? -17.803 14.389 65.067 1.00 49.09 73 ILE A CA 1
ATOM 531 C C . ILE A 1 73 ? -17.369 15.804 64.685 1.00 49.09 73 ILE A C 1
ATOM 533 O O . ILE A 1 73 ? -17.486 16.666 65.551 1.00 49.09 73 ILE A O 1
ATOM 537 N N . THR A 1 74 ? -16.915 16.061 63.453 1.00 36.81 74 THR A N 1
ATOM 538 C CA . THR A 1 74 ? -17.424 17.139 62.568 1.00 36.81 74 THR A CA 1
ATOM 539 C C . THR A 1 74 ? -16.651 17.236 61.247 1.00 36.81 74 THR A C 1
ATOM 541 O O . THR A 1 74 ? -15.428 17.258 61.238 1.00 36.81 74 THR A O 1
ATOM 544 N N . CYS A 1 75 ? -17.441 17.413 60.181 1.00 31.05 75 CYS A N 1
ATOM 545 C CA . CYS A 1 75 ? -17.187 18.233 58.993 1.00 31.05 75 CYS A CA 1
ATOM 546 C C . CYS A 1 75 ? -16.061 17.825 58.030 1.00 31.05 75 CYS A C 1
ATOM 548 O O . CYS A 1 75 ? -14.889 18.001 58.320 1.00 31.05 75 CYS A O 1
ATOM 550 N N . LEU A 1 76 ? -16.420 17.504 56.786 1.00 38.34 76 LEU A N 1
ATOM 551 C CA . LEU A 1 76 ? -16.508 18.522 55.731 1.00 38.34 76 LEU A CA 1
ATOM 552 C C . LEU A 1 76 ? -17.046 17.909 54.435 1.00 38.34 76 LEU A C 1
ATOM 554 O O . LEU A 1 76 ? -16.702 16.796 54.052 1.00 38.34 76 LEU A O 1
ATOM 558 N N . ALA A 1 77 ? -17.931 18.666 53.797 1.00 45.62 77 ALA A N 1
ATOM 559 C CA . ALA A 1 77 ? -18.491 18.390 52.492 1.00 45.62 77 ALA A CA 1
ATOM 560 C C . ALA A 1 77 ? -17.398 18.237 51.424 1.00 45.62 77 ALA A C 1
ATOM 562 O O . ALA A 1 77 ? -16.464 19.034 51.371 1.00 45.62 77 ALA A O 1
ATOM 563 N N . LEU A 1 78 ? -17.590 17.278 50.521 1.00 35.50 78 LEU A N 1
ATOM 564 C CA . LEU A 1 78 ? -16.991 17.295 49.194 1.00 35.50 78 LEU A CA 1
ATOM 565 C C . LEU A 1 78 ? -18.098 17.006 48.184 1.00 35.50 78 LEU A C 1
ATOM 567 O O . LEU A 1 78 ? -18.571 15.887 48.009 1.00 35.50 78 LEU A O 1
ATOM 571 N N . THR A 1 79 ? -18.544 18.103 47.589 1.00 42.97 79 THR A N 1
ATOM 572 C CA . THR A 1 79 ? -19.194 18.201 46.288 1.00 42.97 79 THR A CA 1
ATOM 573 C C . THR A 1 79 ? -18.598 17.201 45.297 1.00 42.97 79 THR A C 1
ATOM 575 O O . THR A 1 79 ? -17.463 17.368 44.855 1.00 42.97 79 THR A O 1
ATOM 578 N N . VAL A 1 80 ? -19.375 16.186 44.917 1.00 43.38 80 VAL A N 1
ATOM 579 C CA . VAL A 1 80 ? -19.092 15.360 43.739 1.00 43.38 80 VAL A CA 1
ATOM 580 C C . VAL A 1 80 ? -19.552 16.154 42.518 1.00 43.38 80 VAL A C 1
ATOM 582 O O . VAL A 1 80 ? -20.711 16.112 42.121 1.00 43.38 80 VAL A O 1
ATOM 585 N N . LEU A 1 81 ? -18.634 16.945 41.974 1.00 45.25 81 LEU A N 1
ATOM 586 C CA . LEU A 1 81 ? -18.748 17.612 40.680 1.00 45.25 81 LEU A CA 1
ATOM 587 C C . LEU A 1 81 ? -17.412 17.409 39.960 1.00 45.25 81 LEU A C 1
ATOM 589 O O . LEU A 1 81 ? -16.573 18.301 39.930 1.00 45.25 81 LEU A O 1
ATOM 593 N N . ALA A 1 82 ? -17.197 16.185 39.464 1.00 43.94 82 ALA A N 1
ATOM 594 C CA . ALA A 1 82 ? -16.145 15.838 38.506 1.00 43.94 82 ALA A CA 1
ATOM 595 C C . ALA A 1 82 ? -16.344 14.406 37.966 1.00 43.94 82 ALA A C 1
ATOM 597 O O . ALA A 1 82 ? -15.632 13.488 38.353 1.00 43.94 82 ALA A O 1
ATOM 598 N N . THR A 1 83 ? -17.299 14.211 37.054 1.00 44.84 83 THR A N 1
ATOM 599 C CA . THR A 1 83 ? -17.221 13.134 36.043 1.00 44.84 83 THR A CA 1
ATOM 600 C C . THR A 1 83 ? -17.670 13.698 34.701 1.00 44.84 83 THR A C 1
ATOM 602 O O . THR A 1 83 ? -18.691 13.323 34.135 1.00 44.84 83 THR A O 1
ATOM 605 N N . ALA A 1 84 ? -16.926 14.688 34.229 1.00 48.69 84 ALA A N 1
ATOM 606 C CA . ALA A 1 84 ? -16.932 15.100 32.839 1.00 48.69 84 ALA A CA 1
ATOM 607 C C . ALA A 1 84 ? -15.460 15.284 32.475 1.00 48.69 84 ALA A C 1
ATOM 609 O O . ALA A 1 84 ? -14.909 16.341 32.767 1.00 48.69 84 ALA A O 1
ATOM 610 N N . CYS A 1 85 ? -14.840 14.195 32.003 1.00 52.66 85 CYS A N 1
ATOM 611 C CA . CYS A 1 85 ? -13.570 14.062 31.262 1.00 52.66 85 CYS A CA 1
ATOM 612 C C . CYS A 1 85 ? -12.900 12.727 31.649 1.00 52.66 85 CYS A C 1
ATOM 614 O O . CYS A 1 85 ? -12.321 12.624 32.727 1.00 52.66 85 CYS A O 1
ATOM 616 N N . GLY A 1 86 ? -12.986 11.726 30.767 1.00 46.47 86 GLY A N 1
ATOM 617 C CA . GLY A 1 86 ? -12.330 10.418 30.896 1.00 46.47 86 GLY A CA 1
ATOM 618 C C . GLY A 1 86 ? -13.341 9.279 30.831 1.00 46.47 86 GLY A C 1
ATOM 619 O O . GLY A 1 86 ? -13.984 8.979 31.836 1.00 46.47 86 GLY A O 1
ATOM 620 N N . GLY A 1 87 ? -13.541 8.704 29.641 1.00 62.50 87 GLY A N 1
ATOM 621 C CA . GLY A 1 87 ? -14.423 7.557 29.446 1.00 62.50 87 GLY A CA 1
ATOM 622 C C . GLY A 1 87 ? -13.980 6.364 30.292 1.00 62.50 87 GLY A C 1
ATOM 623 O O . GLY A 1 87 ? -12.800 6.212 30.599 1.00 62.50 87 GLY A O 1
ATOM 624 N N . GLY A 1 88 ? -14.942 5.544 30.717 1.00 81.19 88 GLY A N 1
ATOM 625 C CA . GLY A 1 88 ? -14.652 4.330 31.478 1.00 81.19 88 GLY A CA 1
ATOM 626 C C . GLY A 1 88 ? -13.856 3.303 30.668 1.00 81.19 88 GLY A C 1
ATOM 627 O O . GLY A 1 88 ? -13.618 3.470 29.471 1.00 81.19 88 GLY A O 1
ATOM 628 N N . ALA A 1 89 ? -13.468 2.209 31.321 1.00 88.19 89 ALA A N 1
ATOM 629 C CA . ALA A 1 89 ? -12.881 1.071 30.625 1.00 88.19 89 ALA A CA 1
ATOM 630 C C . ALA A 1 89 ? -13.871 0.511 29.578 1.00 88.19 89 ALA A C 1
ATOM 632 O O . ALA A 1 89 ? -15.063 0.386 29.889 1.00 88.19 89 ALA A O 1
ATOM 633 N N . PRO A 1 90 ? -13.406 0.155 28.366 1.00 90.06 90 PRO A N 1
ATOM 634 C CA . PRO A 1 90 ? -14.261 -0.445 27.352 1.00 90.06 90 PRO A CA 1
ATOM 635 C C . PRO A 1 90 ? -14.754 -1.829 27.781 1.00 90.06 90 PRO A C 1
ATOM 637 O O . PRO A 1 90 ? -14.065 -2.584 28.474 1.00 90.06 90 PRO A O 1
ATOM 640 N N . THR A 1 91 ? -15.958 -2.180 27.345 1.00 92.75 91 THR A N 1
ATOM 641 C CA . THR A 1 91 ? -16.505 -3.530 27.504 1.00 92.75 91 THR A CA 1
ATOM 642 C C . THR A 1 91 ? -15.780 -4.516 26.589 1.00 92.75 91 THR A C 1
ATOM 644 O O . THR A 1 91 ? -15.251 -4.146 25.544 1.00 92.75 91 THR A O 1
ATOM 647 N N . GLN A 1 92 ? -15.780 -5.804 26.944 1.00 92.12 92 GLN A N 1
ATOM 648 C CA . GLN A 1 92 ? -15.112 -6.828 26.132 1.00 92.12 92 GLN A CA 1
ATOM 649 C C . GLN A 1 92 ? -15.670 -6.901 24.701 1.00 92.12 92 GLN A C 1
ATOM 651 O O . GLN A 1 92 ? -14.910 -7.080 23.756 1.00 92.12 92 GLN A O 1
ATOM 656 N N . GLU A 1 93 ? -16.980 -6.711 24.542 1.00 91.88 93 GLU A N 1
ATOM 657 C CA . GLU A 1 93 ? -17.636 -6.677 23.234 1.00 91.88 93 GLU A CA 1
ATOM 658 C C . GLU A 1 93 ? -17.116 -5.520 22.367 1.00 91.88 93 GLU A C 1
ATOM 660 O O . GLU A 1 93 ? -16.795 -5.722 21.196 1.00 91.88 93 GLU A O 1
ATOM 665 N N . GLU A 1 94 ? -16.941 -4.329 22.950 1.00 92.44 94 GLU A N 1
ATOM 666 C CA . GLU A 1 94 ? -16.346 -3.180 22.258 1.00 92.44 94 GLU A CA 1
ATOM 667 C C . GLU A 1 94 ? -14.891 -3.447 21.868 1.00 92.44 94 GLU A C 1
ATOM 669 O O . GLU A 1 94 ? -14.487 -3.124 20.749 1.00 92.44 94 GLU A O 1
ATOM 674 N N . VAL A 1 95 ? -14.111 -4.070 22.757 1.00 92.12 95 VAL A N 1
ATOM 675 C CA . VAL A 1 95 ? -12.716 -4.439 22.478 1.00 92.12 95 VAL A CA 1
ATOM 676 C C . VAL A 1 95 ? -12.628 -5.450 21.336 1.00 92.12 95 VAL A C 1
ATOM 678 O O . VAL A 1 95 ? -11.811 -5.277 20.431 1.00 92.12 95 VAL A O 1
ATOM 681 N N . ASP A 1 96 ? -13.471 -6.480 21.337 1.00 92.56 96 ASP A N 1
ATOM 682 C CA . ASP A 1 96 ? -13.465 -7.520 20.306 1.00 92.56 96 ASP A CA 1
ATOM 683 C C . ASP A 1 96 ? -13.907 -6.961 18.946 1.00 92.56 96 ASP A C 1
ATOM 685 O O . ASP A 1 96 ? -13.263 -7.221 17.923 1.00 92.56 96 ASP A O 1
ATOM 689 N N . ALA A 1 97 ? -14.947 -6.124 18.928 1.00 90.44 97 ALA A N 1
ATOM 690 C CA . ALA A 1 97 ? -15.420 -5.448 17.723 1.00 90.44 97 ALA A CA 1
ATOM 691 C C . ALA A 1 97 ? -14.380 -4.464 17.159 1.00 90.44 97 ALA A C 1
ATOM 693 O O . ALA A 1 97 ? -14.194 -4.378 15.938 1.00 90.44 97 ALA A O 1
ATOM 694 N N . ALA A 1 98 ? -13.683 -3.731 18.030 1.00 91.38 98 ALA A N 1
ATOM 695 C CA . ALA A 1 98 ? -12.616 -2.820 17.636 1.00 91.38 98 ALA A CA 1
ATOM 696 C C . ALA A 1 98 ? -11.409 -3.591 17.098 1.00 91.38 98 ALA A C 1
ATOM 698 O O . ALA A 1 98 ? -10.942 -3.306 15.996 1.00 91.38 98 ALA A O 1
ATOM 699 N N . ARG A 1 99 ? -10.961 -4.636 17.802 1.00 93.44 99 ARG A N 1
ATOM 700 C CA . ARG A 1 99 ? -9.882 -5.523 17.348 1.00 93.44 99 ARG A CA 1
ATOM 701 C C . ARG A 1 99 ? -10.163 -6.072 15.955 1.00 93.44 99 ARG A C 1
ATOM 703 O O . ARG A 1 99 ? -9.291 -6.017 15.091 1.00 93.44 99 ARG A O 1
ATOM 710 N N . GLN A 1 100 ? -11.378 -6.557 15.713 1.00 91.25 100 GLN A N 1
ATOM 711 C CA . GLN A 1 100 ? -11.754 -7.069 14.402 1.00 91.25 100 GLN A CA 1
ATOM 712 C C . GLN A 1 100 ? -11.618 -6.002 13.305 1.00 91.25 100 GLN A C 1
ATOM 714 O O . GLN A 1 100 ? -11.156 -6.307 12.202 1.00 91.25 100 GLN A O 1
ATOM 719 N N . ARG A 1 101 ? -12.005 -4.756 13.573 1.00 91.00 101 ARG A N 1
ATOM 720 C CA . ARG A 1 101 ? -11.830 -3.650 12.621 1.00 91.00 101 ARG A CA 1
ATOM 721 C C . ARG A 1 101 ? -10.356 -3.346 12.370 1.00 91.00 101 ARG A C 1
ATOM 723 O O . ARG A 1 101 ? -9.958 -3.211 11.215 1.00 91.00 101 ARG A O 1
ATOM 730 N N . VAL A 1 102 ? -9.533 -3.340 13.417 1.00 91.94 102 VAL A N 1
ATOM 731 C CA . VAL A 1 102 ? -8.080 -3.146 13.289 1.00 91.94 102 VAL A CA 1
ATOM 732 C C . VAL A 1 102 ? -7.430 -4.255 12.465 1.00 91.94 102 VAL A C 1
ATOM 734 O O . VAL A 1 102 ? -6.639 -3.955 11.578 1.00 91.94 102 VAL A O 1
ATOM 737 N N . GLU A 1 103 ? -7.794 -5.520 12.680 1.00 92.94 103 GLU A N 1
ATOM 738 C CA . GLU A 1 103 ? -7.315 -6.641 11.854 1.00 92.94 103 GLU A CA 1
ATOM 739 C C . GLU A 1 103 ? -7.662 -6.438 10.367 1.00 92.94 103 GLU A C 1
ATOM 741 O O . GLU A 1 103 ? -6.825 -6.682 9.499 1.00 92.94 103 GLU A O 1
ATOM 746 N N . SER A 1 104 ? -8.852 -5.904 10.062 1.00 90.62 104 SER A N 1
ATOM 747 C CA . SER A 1 104 ? -9.251 -5.586 8.679 1.00 90.62 104 SER A CA 1
ATOM 748 C C . SER A 1 104 ? -8.428 -4.449 8.079 1.00 90.62 104 SER A C 1
ATOM 750 O O . SER A 1 104 ? -8.029 -4.529 6.918 1.00 90.62 104 SER A O 1
ATOM 752 N N . VAL A 1 105 ? -8.142 -3.406 8.866 1.00 90.56 105 VAL A N 1
ATOM 753 C CA . VAL A 1 105 ? -7.252 -2.314 8.448 1.00 90.56 105 VAL A CA 1
ATOM 754 C C . VAL A 1 105 ? -5.855 -2.833 8.165 1.00 90.56 105 VAL A C 1
ATOM 756 O O . VAL A 1 105 ? -5.286 -2.499 7.133 1.00 90.56 105 VAL A O 1
ATOM 759 N N . VAL A 1 106 ? -5.295 -3.651 9.055 1.00 91.00 106 VAL A N 1
ATOM 760 C CA . VAL A 1 106 ? -3.951 -4.206 8.870 1.00 91.00 106 VAL A CA 1
ATOM 761 C C . VAL A 1 106 ? -3.900 -5.058 7.602 1.00 91.00 106 VAL A C 1
ATOM 763 O O . VAL A 1 106 ? -2.983 -4.887 6.802 1.00 91.00 106 VAL A O 1
ATOM 766 N N . ALA A 1 107 ? -4.910 -5.898 7.363 1.00 88.88 107 ALA A N 1
ATOM 767 C CA . ALA A 1 107 ? -4.987 -6.708 6.151 1.00 88.88 107 ALA A CA 1
ATOM 768 C C . ALA A 1 107 ? -5.118 -5.853 4.873 1.00 88.88 107 ALA A C 1
ATOM 770 O O . ALA A 1 107 ? -4.462 -6.137 3.869 1.00 88.88 107 ALA A O 1
ATOM 771 N N . ALA A 1 108 ? -5.917 -4.780 4.906 1.00 88.00 108 ALA A N 1
ATOM 772 C CA . ALA A 1 108 ? -6.035 -3.828 3.799 1.00 88.00 108 ALA A CA 1
ATOM 773 C C . ALA A 1 108 ? -4.708 -3.096 3.535 1.00 88.00 108 ALA A C 1
ATOM 775 O O . ALA A 1 108 ? -4.233 -3.048 2.399 1.00 88.00 108 ALA A O 1
ATOM 776 N N . SER A 1 109 ? -4.057 -2.588 4.581 1.00 87.38 109 SER A N 1
ATOM 777 C CA . SER A 1 109 ? -2.758 -1.918 4.475 1.00 87.38 109 SER A CA 1
ATOM 778 C C . SER A 1 109 ? -1.644 -2.867 4.014 1.00 87.38 109 SER A C 1
ATOM 780 O O . SER A 1 109 ? -0.747 -2.438 3.293 1.00 87.38 109 SER A O 1
ATOM 782 N N . HIS A 1 110 ? -1.717 -4.164 4.340 1.00 86.06 110 HIS A N 1
ATOM 783 C CA . HIS A 1 110 ? -0.801 -5.187 3.811 1.00 86.06 110 HIS A CA 1
ATOM 784 C C . HIS A 1 110 ? -0.925 -5.350 2.289 1.00 86.06 110 HIS A C 1
ATOM 786 O O . HIS A 1 110 ? 0.080 -5.479 1.595 1.00 86.06 110 HIS A O 1
ATOM 792 N N . GLN A 1 111 ? -2.139 -5.269 1.736 1.00 86.12 111 GLN A N 1
ATOM 793 C CA . GLN A 1 111 ? -2.336 -5.268 0.279 1.00 86.12 111 GLN A CA 1
ATOM 794 C C . GLN A 1 111 ? -1.787 -3.990 -0.371 1.00 86.12 111 GLN A C 1
ATOM 796 O O . GLN A 1 111 ? -1.166 -4.053 -1.432 1.00 86.12 111 GLN A O 1
ATOM 801 N N . VAL A 1 112 ? -1.949 -2.836 0.287 1.00 86.44 112 VAL A N 1
ATOM 802 C CA . VAL A 1 112 ? -1.346 -1.567 -0.161 1.00 86.44 112 VAL A CA 1
ATOM 803 C C . VAL A 1 112 ? 0.177 -1.664 -0.178 1.00 86.44 112 VAL A C 1
ATOM 805 O O . VAL A 1 112 ? 0.808 -1.305 -1.172 1.00 86.44 112 VAL A O 1
ATOM 808 N N . ARG A 1 113 ? 0.770 -2.226 0.881 1.00 86.06 113 ARG A N 1
ATOM 809 C CA . ARG A 1 113 ? 2.200 -2.541 0.946 1.00 86.06 113 ARG A CA 1
ATOM 810 C C . ARG A 1 113 ? 2.617 -3.435 -0.222 1.00 86.06 113 ARG A C 1
ATOM 812 O O . ARG A 1 113 ? 3.582 -3.103 -0.900 1.00 86.06 113 ARG A O 1
ATOM 819 N N . GLY A 1 114 ? 1.885 -4.513 -0.502 1.00 84.19 114 GLY A N 1
ATOM 820 C CA . GLY A 1 114 ? 2.190 -5.399 -1.629 1.00 84.19 114 GLY A CA 1
ATOM 821 C C . GLY A 1 114 ? 2.173 -4.698 -2.986 1.00 84.19 114 GLY A C 1
ATOM 822 O O . GLY A 1 114 ? 3.065 -4.922 -3.803 1.00 84.19 114 GLY A O 1
ATOM 823 N N . ALA A 1 115 ? 1.226 -3.786 -3.210 1.00 86.06 115 ALA A N 1
ATOM 824 C CA . ALA A 1 115 ? 1.194 -2.966 -4.421 1.00 86.06 115 ALA A CA 1
ATOM 825 C C . ALA A 1 115 ? 2.429 -2.062 -4.557 1.00 86.06 115 ALA A C 1
ATOM 827 O O . ALA A 1 115 ? 3.005 -1.932 -5.639 1.00 86.06 115 ALA A O 1
ATOM 828 N N . LEU A 1 116 ? 2.856 -1.455 -3.453 1.00 81.56 116 LEU A N 1
ATOM 829 C CA . LEU A 1 116 ? 4.009 -0.559 -3.421 1.00 81.56 116 LEU A CA 1
ATOM 830 C C . LEU A 1 116 ? 5.337 -1.319 -3.533 1.00 81.56 116 LEU A C 1
ATOM 832 O O . LEU A 1 116 ? 6.253 -0.861 -4.211 1.00 81.56 116 LEU A O 1
ATOM 836 N N . GLU A 1 117 ? 5.439 -2.507 -2.938 1.00 81.12 117 GLU A N 1
ATOM 837 C CA . GLU A 1 117 ? 6.609 -3.374 -3.093 1.00 81.12 117 GLU A CA 1
ATOM 838 C C . GLU A 1 117 ? 6.729 -3.922 -4.520 1.00 81.12 117 GLU A C 1
ATOM 840 O O . GLU A 1 117 ? 7.846 -4.019 -5.024 1.00 81.12 117 GLU A O 1
ATOM 845 N N . ALA A 1 118 ? 5.609 -4.179 -5.211 1.00 82.44 118 ALA A N 1
ATOM 846 C CA . ALA A 1 118 ? 5.621 -4.490 -6.642 1.00 82.44 118 ALA A CA 1
ATOM 847 C C . ALA A 1 118 ? 6.174 -3.324 -7.477 1.00 82.44 118 ALA A C 1
ATOM 849 O O . ALA A 1 118 ? 6.963 -3.549 -8.394 1.00 82.44 118 ALA A O 1
ATOM 850 N N . LEU A 1 119 ? 5.804 -2.078 -7.148 1.00 79.00 119 LEU A N 1
ATOM 851 C CA . LEU A 1 119 ? 6.379 -0.888 -7.785 1.00 79.00 119 LEU A CA 1
ATOM 852 C C . LEU A 1 119 ? 7.886 -0.776 -7.533 1.00 79.00 119 LEU A C 1
ATOM 854 O O . LEU A 1 119 ? 8.635 -0.439 -8.446 1.00 79.00 119 LEU A O 1
ATOM 858 N N . GLY A 1 120 ? 8.332 -1.126 -6.326 1.00 75.62 120 GLY A N 1
ATOM 859 C CA . GLY A 1 120 ? 9.743 -1.144 -5.936 1.00 75.62 120 GLY A CA 1
ATOM 860 C C . GLY A 1 120 ? 10.592 -2.251 -6.575 1.00 75.62 120 GLY A C 1
ATOM 861 O O . GLY A 1 120 ? 11.801 -2.289 -6.340 1.00 75.62 120 GLY A O 1
ATOM 862 N N . VAL A 1 121 ? 10.015 -3.150 -7.385 1.00 76.31 121 VAL A N 1
ATOM 863 C CA . VAL A 1 121 ? 10.794 -4.150 -8.143 1.00 76.31 121 VAL A CA 1
ATOM 864 C C . VAL A 1 121 ? 11.666 -3.477 -9.205 1.00 76.31 121 VAL A C 1
ATOM 866 O O . VAL A 1 121 ? 12.787 -3.928 -9.452 1.00 76.31 121 VAL A O 1
ATOM 869 N N . LEU A 1 122 ? 11.177 -2.394 -9.819 1.00 73.19 122 LEU A N 1
ATOM 870 C CA . LEU A 1 122 ? 11.895 -1.652 -10.852 1.00 73.19 122 LEU A CA 1
ATOM 871 C C . LEU A 1 122 ? 12.491 -0.353 -10.287 1.00 73.19 122 LEU A C 1
ATOM 873 O O . LEU A 1 122 ? 11.773 0.352 -9.580 1.00 73.19 122 LEU A O 1
ATOM 877 N N . PRO A 1 123 ? 13.755 -0.000 -10.619 1.00 69.12 123 PRO A N 1
ATOM 878 C CA . PRO A 1 123 ? 14.385 1.271 -10.255 1.00 69.12 123 PRO A CA 1
ATOM 879 C C . PRO A 1 123 ? 13.492 2.497 -10.508 1.00 69.12 123 PRO A C 1
ATOM 881 O O . PRO A 1 123 ? 12.768 2.574 -11.501 1.00 69.12 123 PRO A O 1
ATOM 884 N N . VAL A 1 124 ? 13.592 3.480 -9.611 1.00 71.81 124 VAL A N 1
ATOM 885 C CA . VAL A 1 124 ? 13.066 4.832 -9.739 1.00 71.81 124 VAL A CA 1
ATOM 886 C C . VAL A 1 124 ? 14.102 5.549 -10.555 1.00 71.81 124 VAL A C 1
ATOM 888 O O . VAL A 1 124 ? 15.289 5.602 -10.233 1.00 71.81 124 VAL A O 1
ATOM 891 N N . TYR A 1 125 ? 13.611 6.095 -11.641 1.00 70.88 125 TYR A N 1
ATOM 892 C CA . TYR A 1 125 ? 14.418 6.850 -12.553 1.00 70.88 125 TYR A CA 1
ATOM 893 C C . TYR A 1 125 ? 14.769 8.225 -11.962 1.00 70.88 125 TYR A C 1
ATOM 895 O O . TYR A 1 125 ? 13.880 9.002 -11.596 1.00 70.88 125 TYR A O 1
ATOM 903 N N . THR A 1 126 ? 16.063 8.541 -11.886 1.00 69.50 126 THR A N 1
ATOM 904 C CA . THR A 1 126 ? 16.581 9.772 -11.261 1.00 69.50 126 THR A CA 1
ATOM 905 C C . THR A 1 126 ? 16.826 10.917 -12.242 1.00 69.50 126 THR A C 1
ATOM 907 O O . THR A 1 126 ? 17.427 11.911 -11.846 1.00 69.50 126 THR A O 1
ATOM 910 N N . CYS A 1 127 ? 16.339 10.818 -13.487 1.00 75.25 127 CYS A N 1
ATOM 911 C CA . CYS A 1 127 ? 16.663 11.755 -14.570 1.00 75.25 127 CYS A CA 1
ATOM 912 C C . CYS A 1 127 ? 18.147 11.719 -15.001 1.00 75.25 127 CYS A C 1
ATOM 914 O O . CYS A 1 127 ? 19.014 11.217 -14.287 1.00 75.25 127 CYS A O 1
ATOM 916 N N . GLY A 1 128 ? 18.431 12.247 -16.197 1.00 76.12 128 GLY A N 1
ATOM 917 C CA . GLY A 1 128 ? 19.793 12.390 -16.727 1.00 76.12 128 GLY A CA 1
ATOM 918 C C . GLY A 1 128 ? 20.328 11.260 -17.617 1.00 76.12 128 GLY A C 1
ATOM 919 O O . GLY A 1 128 ? 21.494 11.325 -18.003 1.00 76.12 128 GLY A O 1
ATOM 920 N N . GLU A 1 129 ? 19.525 10.257 -17.983 1.00 78.19 129 GLU A N 1
ATOM 921 C CA . GLU A 1 129 ? 19.932 9.222 -18.945 1.00 78.19 129 GLU A CA 1
ATOM 922 C C . GLU A 1 129 ? 18.805 8.849 -19.934 1.00 78.19 129 GLU A C 1
ATOM 924 O O . GLU A 1 129 ? 17.620 8.997 -19.651 1.00 78.19 129 GLU A O 1
ATOM 929 N N . PRO A 1 130 ? 19.103 8.336 -21.134 1.00 84.62 130 PRO A N 1
ATOM 930 C CA . PRO A 1 130 ? 18.041 7.967 -22.063 1.00 84.62 130 PRO A CA 1
ATOM 931 C C . PRO A 1 130 ? 17.111 6.897 -21.466 1.00 84.62 130 PRO A C 1
ATOM 933 O O . PRO A 1 130 ? 17.555 5.800 -21.125 1.00 84.62 130 PRO A O 1
ATOM 936 N N . ARG A 1 131 ? 15.799 7.175 -21.414 1.00 85.19 131 ARG A N 1
ATOM 937 C CA . ARG A 1 131 ? 14.766 6.294 -20.824 1.00 85.19 131 ARG A CA 1
ATOM 938 C C . ARG A 1 131 ? 14.933 4.815 -21.186 1.00 85.19 131 ARG A C 1
ATOM 940 O O . ARG A 1 131 ? 14.908 3.959 -20.312 1.00 85.19 131 ARG A O 1
ATOM 947 N N . ARG A 1 132 ? 15.128 4.491 -22.468 1.00 84.19 132 ARG A N 1
ATOM 948 C CA . ARG A 1 132 ? 15.285 3.091 -22.907 1.00 84.19 132 ARG A CA 1
ATOM 949 C C . ARG A 1 132 ? 16.545 2.420 -22.372 1.00 84.19 132 ARG A C 1
ATOM 951 O O . ARG A 1 132 ? 16.506 1.222 -22.099 1.00 84.19 132 ARG A O 1
ATOM 958 N N . ALA A 1 133 ? 17.644 3.161 -22.242 1.00 83.69 133 ALA A N 1
ATOM 959 C CA . ALA A 1 133 ? 18.886 2.631 -21.689 1.00 83.69 133 ALA A CA 1
ATOM 960 C C . ALA A 1 133 ? 18.702 2.283 -20.205 1.00 83.69 133 ALA A C 1
ATOM 962 O O . ALA A 1 133 ? 19.030 1.167 -19.793 1.00 83.69 133 ALA A O 1
ATOM 963 N N . PHE A 1 134 ? 18.066 3.182 -19.448 1.00 84.31 134 PHE A N 1
ATOM 964 C CA . PHE A 1 134 ? 17.673 2.930 -18.065 1.00 84.31 134 PHE A CA 1
ATOM 965 C C . PHE A 1 134 ? 16.788 1.687 -17.936 1.00 84.31 134 PHE A C 1
ATOM 967 O O . PHE A 1 134 ? 17.130 0.756 -17.211 1.00 84.31 134 PHE A O 1
ATOM 974 N N . LEU A 1 135 ? 15.675 1.634 -18.678 1.00 86.31 135 LEU A N 1
ATOM 975 C CA . LEU A 1 135 ? 14.711 0.535 -18.567 1.00 86.31 135 LEU A CA 1
ATOM 976 C C . LEU A 1 135 ? 15.315 -0.813 -18.960 1.00 86.31 135 LEU A C 1
ATOM 978 O O . LEU A 1 135 ? 14.982 -1.831 -18.360 1.00 86.31 135 LEU A O 1
ATOM 982 N N . SER A 1 136 ? 16.220 -0.835 -19.940 1.00 84.94 136 SER A N 1
ATOM 983 C CA . SER A 1 136 ? 16.907 -2.068 -20.342 1.00 84.94 136 SER A CA 1
ATOM 984 C C . SER A 1 136 ? 17.816 -2.587 -19.226 1.00 84.94 136 SER A C 1
ATOM 986 O O . SER A 1 136 ? 17.797 -3.779 -18.921 1.00 84.94 136 SER A O 1
ATOM 988 N N . THR A 1 137 ? 18.560 -1.690 -18.573 1.00 83.56 137 THR A N 1
ATOM 989 C CA . THR A 1 137 ? 19.396 -2.020 -17.406 1.00 83.56 137 THR A CA 1
ATOM 990 C C . THR A 1 137 ? 18.538 -2.490 -16.231 1.00 83.56 137 THR A C 1
ATOM 992 O O . THR A 1 137 ? 18.813 -3.525 -15.628 1.00 83.56 137 THR A O 1
ATOM 995 N N . ALA A 1 138 ? 17.447 -1.772 -15.955 1.00 81.25 138 ALA A N 1
ATOM 996 C CA . ALA A 1 138 ? 16.470 -2.100 -14.925 1.00 81.25 138 ALA A CA 1
ATOM 997 C C . ALA A 1 138 ? 15.882 -3.506 -15.110 1.00 81.25 138 ALA A C 1
ATOM 999 O O . ALA A 1 138 ? 15.894 -4.316 -14.184 1.00 81.25 138 ALA A O 1
ATOM 1000 N N . ALA A 1 139 ? 15.409 -3.814 -16.320 1.00 85.31 139 ALA A N 1
ATOM 1001 C CA . ALA A 1 139 ? 14.817 -5.105 -16.645 1.00 85.31 139 ALA A CA 1
ATOM 1002 C C . ALA A 1 139 ? 15.825 -6.259 -16.524 1.00 85.31 139 ALA A C 1
ATOM 1004 O O . ALA A 1 139 ? 15.459 -7.350 -16.084 1.00 85.31 139 ALA A O 1
ATOM 1005 N N . HIS A 1 140 ? 17.096 -6.020 -16.863 1.00 81.88 140 HIS A N 1
ATOM 1006 C CA . HIS A 1 140 ? 18.156 -7.006 -16.660 1.00 81.88 140 HIS A CA 1
ATOM 1007 C C . HIS A 1 140 ? 18.372 -7.309 -15.170 1.00 81.88 140 HIS A C 1
ATOM 1009 O O . HIS A 1 140 ? 18.367 -8.476 -14.774 1.00 81.88 140 HIS A O 1
ATOM 1015 N N . GLY A 1 141 ? 18.451 -6.266 -14.338 1.00 81.75 141 GLY A N 1
ATOM 1016 C CA . GLY A 1 141 ? 18.670 -6.396 -12.895 1.00 81.75 141 GLY A CA 1
ATOM 1017 C C . GLY A 1 141 ? 17.567 -7.159 -12.149 1.00 81.75 141 GLY A C 1
ATOM 1018 O O . GLY A 1 141 ? 17.847 -7.794 -11.133 1.00 81.75 141 GLY A O 1
ATOM 1019 N N . VAL A 1 142 ? 16.326 -7.167 -12.659 1.00 82.62 142 VAL A N 1
ATOM 1020 C CA . VAL A 1 142 ? 15.226 -7.964 -12.075 1.00 82.62 142 VAL A CA 1
ATOM 1021 C C . VAL A 1 142 ? 15.574 -9.451 -12.064 1.00 82.62 142 VAL A C 1
ATOM 1023 O O . VAL A 1 142 ? 15.457 -10.097 -11.025 1.00 82.62 142 VAL A O 1
ATOM 1026 N N . ARG A 1 143 ? 16.038 -9.988 -13.199 1.00 76.38 143 ARG A N 1
ATOM 1027 C CA . ARG A 1 143 ? 16.390 -11.411 -13.330 1.00 76.38 143 ARG A CA 1
ATOM 1028 C C . ARG A 1 143 ? 17.613 -11.791 -12.505 1.00 76.38 143 ARG A C 1
ATOM 1030 O O . ARG A 1 143 ? 17.667 -12.899 -11.982 1.00 76.38 143 ARG A O 1
ATOM 1037 N N . GLU A 1 144 ? 18.582 -10.887 -12.387 1.00 81.31 144 GLU A N 1
ATOM 1038 C CA . GLU A 1 144 ? 19.771 -11.110 -11.557 1.00 81.31 144 GLU A CA 1
ATOM 1039 C C . GLU A 1 144 ? 19.419 -11.213 -10.070 1.00 81.31 144 GLU A C 1
ATOM 1041 O O . GLU A 1 144 ? 20.039 -11.982 -9.336 1.00 81.31 144 GLU A O 1
ATOM 1046 N N . ARG A 1 145 ? 18.412 -10.452 -9.624 1.00 81.44 145 ARG A N 1
ATOM 1047 C CA . ARG A 1 145 ? 17.990 -10.430 -8.221 1.00 81.44 145 ARG A CA 1
ATOM 1048 C C . ARG A 1 145 ? 16.982 -11.526 -7.883 1.00 81.44 145 ARG A C 1
ATOM 1050 O O . ARG A 1 145 ? 17.070 -12.112 -6.807 1.00 81.44 145 ARG A O 1
ATOM 1057 N N . TRP A 1 146 ? 16.049 -11.812 -8.787 1.00 86.00 146 TRP A N 1
ATOM 1058 C CA . TRP A 1 146 ? 14.996 -12.804 -8.592 1.00 86.00 146 TRP A CA 1
ATOM 1059 C C . TRP A 1 146 ? 14.878 -13.701 -9.820 1.00 86.00 146 TRP A C 1
ATOM 1061 O O . TRP A 1 146 ? 14.297 -13.323 -10.835 1.00 86.00 146 TRP A O 1
ATOM 1071 N N . ALA A 1 147 ? 15.383 -14.930 -9.705 1.00 87.50 147 ALA A N 1
ATOM 1072 C CA . ALA A 1 147 ? 15.373 -15.892 -10.807 1.00 87.50 147 ALA A CA 1
ATOM 1073 C C . ALA A 1 147 ? 13.953 -16.226 -11.314 1.00 87.50 147 ALA A C 1
ATOM 1075 O O . ALA A 1 147 ? 13.782 -16.495 -12.499 1.00 87.50 147 ALA A O 1
ATOM 1076 N N . CYS A 1 148 ? 12.953 -16.163 -10.426 1.00 90.69 148 CYS A N 1
ATOM 1077 C CA . CYS A 1 148 ? 11.533 -16.412 -10.705 1.00 90.69 148 CYS A CA 1
ATOM 1078 C C . CYS A 1 148 ? 10.761 -15.205 -11.264 1.00 90.69 148 CYS A C 1
ATOM 1080 O O . CYS A 1 148 ? 9.541 -15.278 -11.426 1.00 90.69 148 CYS A O 1
ATOM 1082 N N . ALA A 1 149 ? 11.443 -14.080 -11.502 1.00 90.75 149 ALA A N 1
ATOM 1083 C CA . ALA A 1 149 ? 10.853 -12.872 -12.059 1.00 90.75 149 ALA A CA 1
ATOM 1084 C C . ALA A 1 149 ? 11.497 -12.532 -13.404 1.00 90.75 149 ALA A C 1
ATOM 1086 O O . ALA A 1 149 ? 12.700 -12.696 -13.629 1.00 90.75 149 ALA A O 1
ATOM 1087 N N . HIS A 1 150 ? 10.688 -12.039 -14.330 1.00 91.19 150 HIS A N 1
ATOM 1088 C CA . HIS A 1 150 ? 11.099 -11.665 -15.673 1.00 91.19 150 HIS A CA 1
ATOM 1089 C C . HIS A 1 150 ? 10.570 -10.277 -16.003 1.00 91.19 150 HIS A C 1
ATOM 1091 O O . HIS A 1 150 ? 9.400 -9.994 -15.778 1.00 91.19 150 HIS A O 1
ATOM 1097 N N . ALA A 1 151 ? 11.422 -9.427 -16.569 1.00 91.31 151 ALA A N 1
ATOM 1098 C CA . ALA A 1 151 ? 11.039 -8.107 -17.046 1.00 91.31 151 ALA A CA 1
ATOM 1099 C C . ALA A 1 151 ? 11.398 -7.964 -18.528 1.00 91.31 151 ALA A C 1
ATOM 1101 O O . ALA A 1 151 ? 12.509 -8.304 -18.939 1.00 91.31 151 ALA A O 1
ATOM 1102 N N . ALA A 1 152 ? 10.461 -7.459 -19.325 1.00 91.88 152 ALA A N 1
ATOM 1103 C CA . ALA A 1 152 ? 10.657 -7.166 -20.741 1.00 91.88 152 ALA A CA 1
ATOM 1104 C C . ALA A 1 152 ? 10.287 -5.712 -21.030 1.00 91.88 152 ALA A C 1
ATOM 1106 O O . ALA A 1 152 ? 9.244 -5.239 -20.582 1.00 91.88 152 ALA A O 1
ATOM 1107 N N . VAL A 1 153 ? 11.139 -5.009 -21.777 1.00 91.69 153 VAL A N 1
ATOM 1108 C CA . VAL A 1 153 ? 10.903 -3.617 -22.181 1.00 91.69 153 VAL A CA 1
ATOM 1109 C C . VAL A 1 153 ? 10.358 -3.598 -23.603 1.00 91.69 153 VAL A C 1
ATOM 1111 O O . VAL A 1 153 ? 10.993 -4.103 -24.528 1.00 91.69 153 VAL A O 1
ATOM 1114 N N . GLU A 1 154 ? 9.199 -2.983 -23.779 1.00 92.56 154 GLU A N 1
ATOM 1115 C CA . GLU A 1 154 ? 8.505 -2.836 -25.052 1.00 92.56 154 GLU A CA 1
ATOM 1116 C C . GLU A 1 154 ? 8.268 -1.347 -25.331 1.00 92.56 154 GLU A C 1
ATOM 1118 O O . GLU A 1 154 ? 7.814 -0.618 -24.446 1.00 92.56 154 GLU A O 1
ATOM 1123 N N . PRO A 1 155 ? 8.517 -0.856 -26.554 1.00 91.06 155 PRO A N 1
ATOM 1124 C CA . PRO A 1 155 ? 8.068 0.479 -26.921 1.00 91.06 155 PRO A CA 1
ATOM 1125 C C . PRO A 1 155 ? 6.534 0.528 -26.934 1.00 91.06 155 PRO A C 1
ATOM 1127 O O . PRO A 1 155 ? 5.896 -0.330 -27.543 1.00 91.06 155 PRO A O 1
ATOM 1130 N N . HIS A 1 156 ? 5.940 1.536 -26.289 1.00 91.38 156 HIS A N 1
ATOM 1131 C CA . HIS A 1 156 ? 4.487 1.740 -26.312 1.00 91.38 156 HIS A CA 1
ATOM 1132 C C . HIS A 1 156 ? 4.098 2.828 -27.315 1.00 91.38 156 HIS A C 1
ATOM 1134 O O . HIS A 1 156 ? 3.276 2.603 -28.202 1.00 91.38 156 HIS A O 1
ATOM 1140 N N . ASP A 1 157 ? 4.743 3.989 -27.211 1.00 90.69 157 ASP A N 1
ATOM 1141 C CA . ASP A 1 157 ? 4.614 5.103 -28.145 1.00 90.69 157 ASP A CA 1
ATOM 1142 C C . ASP A 1 157 ? 5.929 5.916 -28.201 1.00 90.69 157 ASP A C 1
ATOM 1144 O O . ASP A 1 157 ? 6.977 5.478 -27.718 1.00 90.69 157 ASP A O 1
ATOM 1148 N N . SER A 1 158 ? 5.919 7.094 -28.832 1.00 85.25 158 SER A N 1
ATOM 1149 C CA . SER A 1 158 ? 7.117 7.938 -28.973 1.00 85.25 158 SER A CA 1
ATOM 1150 C C . SER A 1 158 ? 7.674 8.465 -27.645 1.00 85.25 158 SER A C 1
ATOM 1152 O O . SER A 1 158 ? 8.860 8.772 -27.554 1.00 85.25 158 SER A O 1
ATOM 1154 N N . VAL A 1 159 ? 6.834 8.591 -26.619 1.00 87.06 159 VAL A N 1
ATOM 1155 C CA . VAL A 1 159 ? 7.138 9.188 -25.311 1.00 87.06 159 VAL A CA 1
ATOM 1156 C C . VAL A 1 159 ? 6.780 8.273 -24.134 1.00 87.06 159 VAL A C 1
ATOM 1158 O O . VAL A 1 159 ? 6.931 8.699 -22.990 1.00 87.06 159 VAL A O 1
ATOM 1161 N N . THR A 1 160 ? 6.442 7.012 -24.404 1.00 90.62 160 THR A N 1
ATOM 1162 C CA . THR A 1 160 ? 6.149 5.991 -23.397 1.00 90.62 160 THR A CA 1
ATOM 1163 C C . THR A 1 160 ? 6.816 4.666 -23.763 1.00 90.62 160 THR A C 1
ATOM 1165 O O . THR A 1 160 ? 6.677 4.178 -24.886 1.00 90.62 160 THR A O 1
ATOM 1168 N N . ASP A 1 161 ? 7.511 4.054 -22.810 1.00 91.06 161 ASP A N 1
ATOM 1169 C CA . ASP A 1 161 ? 7.900 2.642 -22.884 1.00 91.06 161 ASP A CA 1
ATOM 1170 C C . ASP A 1 161 ? 7.108 1.847 -21.837 1.00 91.06 161 ASP A C 1
ATOM 1172 O O . ASP A 1 161 ? 6.688 2.371 -20.805 1.00 91.06 161 ASP A O 1
ATOM 1176 N N . ARG A 1 162 ? 6.892 0.567 -22.116 1.00 92.50 162 ARG A N 1
ATOM 1177 C CA . ARG A 1 162 ? 6.186 -0.375 -21.256 1.00 92.50 162 ARG A CA 1
ATOM 1178 C C . ARG A 1 162 ? 7.177 -1.406 -20.736 1.00 92.50 162 ARG A C 1
ATOM 1180 O O . ARG A 1 162 ? 7.886 -2.020 -21.524 1.00 92.50 162 ARG A O 1
ATOM 1187 N N . VAL A 1 163 ? 7.193 -1.643 -19.430 1.00 90.94 163 VAL A N 1
ATOM 1188 C CA . VAL A 1 163 ? 7.910 -2.772 -18.829 1.00 90.94 163 VAL A CA 1
ATOM 1189 C C . VAL A 1 163 ? 6.891 -3.807 -18.378 1.00 90.94 163 VAL A C 1
ATOM 1191 O O . VAL A 1 163 ? 6.062 -3.530 -17.514 1.00 90.94 163 VAL A O 1
ATOM 1194 N N . VAL A 1 164 ? 6.925 -4.991 -18.981 1.00 93.00 164 VAL A N 1
ATOM 1195 C CA . VAL A 1 164 ? 6.090 -6.129 -18.586 1.00 93.00 164 VAL A CA 1
ATOM 1196 C C . VAL A 1 164 ? 6.866 -6.960 -17.577 1.00 93.00 164 VAL A C 1
ATOM 1198 O O . VAL A 1 164 ? 7.885 -7.555 -17.924 1.00 93.00 164 VAL A O 1
ATOM 1201 N N . LEU A 1 165 ? 6.385 -6.984 -16.337 1.00 91.69 165 LEU A N 1
ATOM 1202 C CA . LEU A 1 165 ? 6.915 -7.802 -15.253 1.00 91.69 165 LEU A CA 1
ATOM 1203 C C . LEU A 1 165 ? 6.062 -9.066 -15.125 1.00 91.69 165 LEU A C 1
ATOM 1205 O O . LEU A 1 165 ? 4.841 -8.977 -15.020 1.00 91.69 165 LEU A O 1
ATOM 1209 N N . THR A 1 166 ? 6.696 -10.231 -15.135 1.00 93.88 166 THR A N 1
ATOM 1210 C CA . THR A 1 166 ? 6.052 -11.545 -15.025 1.00 93.88 166 THR A CA 1
ATOM 1211 C C . THR A 1 166 ? 6.724 -12.354 -13.926 1.00 93.88 166 THR A C 1
ATOM 1213 O O . THR A 1 166 ? 7.948 -12.335 -13.809 1.00 93.88 166 THR A O 1
ATOM 1216 N N . PHE A 1 167 ? 5.927 -13.074 -13.146 1.00 93.12 167 PHE A N 1
ATOM 1217 C CA . PHE A 1 167 ? 6.376 -14.024 -12.135 1.00 93.12 167 PHE A CA 1
ATOM 1218 C C . PHE A 1 167 ? 5.946 -15.440 -12.536 1.00 93.12 167 PHE A C 1
ATOM 1220 O O . PHE A 1 167 ? 4.831 -15.624 -13.028 1.00 93.12 167 PHE A O 1
ATOM 1227 N N . ASP A 1 168 ? 6.816 -16.426 -12.316 1.00 88.94 168 ASP A N 1
ATOM 1228 C CA . ASP A 1 168 ? 6.579 -17.824 -12.708 1.00 88.94 168 ASP A CA 1
ATOM 1229 C C . ASP A 1 168 ? 5.350 -18.458 -12.019 1.00 88.94 168 ASP A C 1
ATOM 1231 O O . ASP A 1 168 ? 4.892 -17.997 -10.972 1.00 88.94 168 ASP A O 1
ATOM 1235 N N . GLU A 1 169 ? 4.846 -19.578 -12.562 1.00 76.25 169 GLU A N 1
ATOM 1236 C CA . GLU A 1 169 ? 3.604 -20.257 -12.123 1.00 76.25 169 GLU A CA 1
ATOM 1237 C C . GLU A 1 169 ? 3.612 -20.785 -10.670 1.00 76.25 169 GLU A C 1
ATOM 1239 O O . GLU A 1 169 ? 2.569 -21.160 -10.140 1.00 76.25 169 GLU A O 1
ATOM 1244 N N . GLY A 1 170 ? 4.749 -20.769 -9.973 1.00 80.44 170 GLY A N 1
ATOM 1245 C CA . GLY A 1 170 ? 4.826 -21.059 -8.536 1.00 80.44 170 GLY A CA 1
ATOM 1246 C C . GLY A 1 170 ? 4.718 -19.824 -7.639 1.00 80.44 170 GLY A C 1
ATOM 1247 O O . GLY A 1 170 ? 4.550 -19.967 -6.429 1.00 80.44 170 GLY A O 1
ATOM 1248 N N . GLY A 1 171 ? 4.826 -18.625 -8.204 1.00 88.44 171 GLY A N 1
ATOM 1249 C CA . GLY A 1 171 ? 5.055 -17.378 -7.491 1.00 88.44 171 GLY A CA 1
ATOM 1250 C C . GLY A 1 171 ? 6.516 -17.168 -7.079 1.00 88.44 171 GLY A C 1
ATOM 1251 O O . GLY A 1 171 ? 7.310 -18.107 -7.001 1.00 88.44 171 GLY A O 1
ATOM 1252 N N . CYS A 1 172 ? 6.859 -15.913 -6.813 1.00 91.06 172 CYS A N 1
ATOM 1253 C CA . CYS A 1 172 ? 8.197 -15.431 -6.515 1.00 91.06 172 CYS A CA 1
ATOM 1254 C C . CYS A 1 172 ? 8.184 -14.669 -5.189 1.00 91.06 172 CYS A C 1
ATOM 1256 O O . CYS A 1 172 ? 7.381 -13.751 -5.008 1.00 91.06 172 CYS A O 1
ATOM 1258 N N . ASP A 1 173 ? 9.058 -15.057 -4.262 1.00 89.25 173 ASP A N 1
ATOM 1259 C CA . ASP A 1 173 ? 9.155 -14.399 -2.963 1.00 89.25 173 ASP A CA 1
ATOM 1260 C C . ASP A 1 173 ? 10.003 -13.128 -3.097 1.00 89.25 173 ASP A C 1
ATOM 1262 O O . ASP A 1 173 ? 11.219 -13.173 -3.306 1.00 89.25 173 ASP A O 1
ATOM 1266 N N . VAL A 1 174 ? 9.346 -11.979 -2.982 1.00 81.75 174 VAL A N 1
ATOM 1267 C CA . VAL A 1 174 ? 9.956 -10.650 -3.042 1.00 81.75 174 VAL A CA 1
ATOM 1268 C C . VAL A 1 174 ? 9.609 -9.944 -1.744 1.00 81.75 174 VAL A C 1
ATOM 1270 O O . VAL A 1 174 ? 8.438 -9.775 -1.424 1.00 81.75 174 VAL A O 1
ATOM 1273 N N . HIS A 1 175 ? 10.627 -9.562 -0.970 1.00 78.00 175 HIS A N 1
ATOM 1274 C CA . HIS A 1 175 ? 10.444 -8.803 0.274 1.00 78.00 175 HIS A CA 1
ATOM 1275 C C . HIS A 1 175 ? 9.446 -9.443 1.268 1.00 78.00 175 HIS A C 1
ATOM 1277 O O . HIS A 1 175 ? 8.684 -8.761 1.945 1.00 78.00 175 HIS A O 1
ATOM 1283 N N . GLY A 1 176 ? 9.443 -10.776 1.372 1.00 79.12 176 GLY A N 1
ATOM 1284 C CA . GLY A 1 176 ? 8.554 -11.510 2.285 1.00 79.12 176 GLY A CA 1
ATOM 1285 C C . GLY A 1 176 ? 7.101 -11.642 1.808 1.00 79.12 176 GLY A C 1
ATOM 1286 O O . GLY A 1 176 ? 6.274 -12.161 2.556 1.00 79.12 176 GLY A O 1
ATOM 1287 N N . LEU A 1 177 ? 6.802 -11.203 0.584 1.00 86.00 177 LEU A N 1
ATOM 1288 C CA . LEU A 1 177 ? 5.526 -11.396 -0.098 1.00 86.00 177 LEU A CA 1
ATOM 1289 C C . LEU A 1 177 ? 5.696 -12.356 -1.268 1.00 86.00 177 LEU A C 1
ATOM 1291 O O . LEU A 1 177 ? 6.691 -12.291 -1.995 1.00 86.00 177 LEU A O 1
ATOM 1295 N N . ARG A 1 178 ? 4.697 -13.208 -1.497 1.00 90.69 178 ARG A N 1
ATOM 1296 C CA . ARG A 1 178 ? 4.693 -14.100 -2.657 1.00 90.69 178 ARG A CA 1
ATOM 1297 C C . ARG A 1 178 ? 3.902 -13.486 -3.806 1.00 90.69 178 ARG A C 1
ATOM 1299 O O . ARG A 1 178 ? 2.672 -13.451 -3.754 1.00 90.69 178 ARG A O 1
ATOM 1306 N N . PHE A 1 179 ? 4.598 -13.046 -4.851 1.00 91.38 179 PHE A N 1
ATOM 1307 C CA . PHE A 1 179 ? 3.999 -12.485 -6.065 1.00 91.38 179 PHE A CA 1
ATOM 1308 C C . PHE A 1 179 ? 3.789 -13.549 -7.137 1.00 91.38 179 PHE A C 1
ATOM 1310 O O . PHE A 1 179 ? 4.670 -14.365 -7.373 1.00 91.38 179 PHE A O 1
ATOM 1317 N N . ALA A 1 180 ? 2.660 -13.518 -7.836 1.00 93.94 180 ALA A N 1
ATOM 1318 C CA . ALA A 1 180 ? 2.402 -14.354 -9.012 1.00 93.94 180 ALA A CA 1
ATOM 1319 C C . ALA A 1 180 ? 1.626 -13.566 -10.078 1.00 93.94 180 ALA A C 1
ATOM 1321 O O . ALA A 1 180 ? 0.952 -12.586 -9.758 1.00 93.94 180 ALA A O 1
ATOM 1322 N N . GLY A 1 181 ? 1.720 -13.999 -11.339 1.00 93.94 181 GLY A N 1
ATOM 1323 C CA . GLY A 1 181 ? 1.039 -13.369 -12.473 1.00 93.94 181 GLY A CA 1
ATOM 1324 C C . GLY A 1 181 ? 1.904 -12.349 -13.213 1.00 93.94 181 GLY A C 1
ATOM 1325 O O . GLY A 1 181 ? 3.128 -12.474 -13.261 1.00 93.94 181 GLY A O 1
ATOM 1326 N N . GLN A 1 182 ? 1.268 -11.343 -13.818 1.00 93.50 182 GLN A N 1
ATOM 1327 C CA . GLN A 1 182 ? 1.964 -10.316 -14.598 1.00 93.50 182 GLN A CA 1
ATOM 1328 C C . GLN A 1 182 ? 1.382 -8.913 -14.392 1.00 93.50 182 GLN A C 1
ATOM 1330 O O . GLN A 1 182 ? 0.177 -8.745 -14.201 1.00 93.50 182 GLN A O 1
ATOM 1335 N N . ALA A 1 183 ? 2.236 -7.899 -14.504 1.00 92.69 183 ALA A N 1
ATOM 1336 C CA . ALA A 1 183 ? 1.863 -6.488 -14.507 1.00 92.69 183 ALA A CA 1
ATOM 1337 C C . ALA A 1 183 ? 2.603 -5.729 -15.608 1.00 92.69 183 ALA A C 1
ATOM 1339 O O . ALA A 1 183 ? 3.673 -6.133 -16.067 1.00 92.69 183 ALA A O 1
ATOM 1340 N N . ALA A 1 184 ? 2.031 -4.601 -16.020 1.00 91.50 184 ALA A N 1
ATOM 1341 C CA . ALA A 1 184 ? 2.669 -3.682 -16.948 1.00 91.50 184 ALA A CA 1
ATOM 1342 C C . ALA A 1 184 ? 2.870 -2.319 -16.285 1.00 91.50 184 ALA A C 1
ATOM 1344 O O . ALA A 1 184 ? 1.922 -1.729 -15.770 1.00 91.50 184 ALA A O 1
ATOM 1345 N N . PHE A 1 185 ? 4.099 -1.825 -16.368 1.00 90.50 185 PHE A N 1
ATOM 1346 C CA . PHE A 1 185 ? 4.515 -0.505 -15.920 1.00 90.50 185 PHE A CA 1
ATOM 1347 C C . PHE A 1 185 ? 4.681 0.390 -17.144 1.00 90.50 185 PHE A C 1
ATOM 1349 O O . PHE A 1 185 ? 5.418 0.047 -18.069 1.00 90.50 185 PHE A O 1
ATOM 1356 N N . LEU A 1 186 ? 3.990 1.521 -17.172 1.00 91.62 186 LEU A N 1
ATOM 1357 C CA . LEU A 1 186 ? 4.087 2.525 -18.222 1.00 91.62 186 LEU A CA 1
ATOM 1358 C C . LEU A 1 186 ? 5.007 3.642 -17.744 1.00 91.62 186 LEU A C 1
ATOM 1360 O O . LEU A 1 186 ? 4.690 4.334 -16.784 1.00 91.62 186 LEU A O 1
ATOM 1364 N N . TYR A 1 187 ? 6.134 3.806 -18.429 1.00 87.88 187 TYR A N 1
ATOM 1365 C CA . TYR A 1 187 ? 7.131 4.838 -18.171 1.00 87.88 187 TYR A CA 1
ATOM 1366 C C . TYR A 1 187 ? 6.990 5.936 -19.218 1.00 87.88 187 TYR A C 1
ATOM 1368 O O . TYR A 1 187 ? 7.378 5.743 -20.375 1.00 87.88 187 TYR A O 1
ATOM 1376 N N . ARG A 1 188 ? 6.440 7.084 -18.820 1.00 88.12 188 ARG A N 1
ATOM 1377 C CA . ARG A 1 188 ? 6.209 8.241 -19.692 1.00 88.12 188 ARG A CA 1
ATOM 1378 C C . ARG A 1 188 ? 7.221 9.345 -19.411 1.00 88.12 188 ARG A C 1
ATOM 1380 O O . ARG A 1 188 ? 7.423 9.724 -18.263 1.00 88.12 188 ARG A O 1
ATOM 1387 N N . GLY A 1 189 ? 7.801 9.915 -20.466 1.00 83.75 189 GLY A N 1
ATOM 1388 C CA . GLY A 1 189 ? 8.746 11.035 -20.369 1.00 83.75 189 GLY A CA 1
ATOM 1389 C C . GLY A 1 189 ? 10.148 10.706 -20.889 1.00 83.75 189 GLY A C 1
ATOM 1390 O O . GLY A 1 189 ? 10.289 9.930 -21.828 1.00 83.75 189 GLY A O 1
ATOM 1391 N N . GLY A 1 190 ? 11.193 11.319 -20.341 1.00 75.31 190 GLY A N 1
ATOM 1392 C CA . GLY A 1 190 ? 12.574 11.210 -20.811 1.00 75.31 190 GLY A CA 1
ATOM 1393 C C . GLY A 1 190 ? 13.592 11.723 -19.793 1.00 75.31 190 GLY A C 1
ATOM 1394 O O . GLY A 1 190 ? 13.449 11.505 -18.595 1.00 75.31 190 GLY A O 1
ATOM 1395 N N . GLU A 1 191 ? 14.633 12.395 -20.278 1.00 74.94 191 GLU A N 1
ATOM 1396 C CA . GLU A 1 191 ? 15.791 12.798 -19.468 1.00 74.94 191 GLU A CA 1
ATOM 1397 C C . GLU A 1 191 ? 15.461 13.787 -18.342 1.00 74.94 191 GLU A C 1
ATOM 1399 O O . GLU A 1 191 ? 16.121 13.720 -17.310 1.00 74.94 191 GLU A O 1
ATOM 1404 N N . ASP A 1 192 ? 14.423 14.617 -18.513 1.00 75.12 192 ASP A N 1
ATOM 1405 C CA . ASP A 1 192 ? 14.034 15.698 -17.586 1.00 75.12 192 ASP A CA 1
ATOM 1406 C C . ASP A 1 192 ? 12.766 15.408 -16.758 1.00 75.12 192 ASP A C 1
ATOM 1408 O O . ASP A 1 192 ? 12.434 16.139 -15.823 1.00 75.12 192 ASP A O 1
ATOM 1412 N N . LEU A 1 193 ? 12.017 14.361 -17.113 1.00 78.50 193 LEU A N 1
ATOM 1413 C CA . LEU A 1 193 ? 10.769 13.984 -16.453 1.00 78.50 193 LEU A CA 1
ATOM 1414 C C . LEU A 1 193 ? 10.498 12.502 -16.671 1.00 78.50 193 LEU A C 1
ATOM 1416 O O . LEU A 1 193 ? 10.539 12.042 -17.804 1.00 78.50 193 LEU A O 1
ATOM 1420 N N . MET A 1 194 ? 10.113 11.787 -15.620 1.00 80.88 194 MET A N 1
ATOM 1421 C CA . MET A 1 194 ? 9.609 10.427 -15.730 1.00 80.88 194 MET A CA 1
ATOM 1422 C C . MET A 1 194 ? 8.423 10.244 -14.806 1.00 80.88 194 MET A C 1
ATOM 1424 O O . MET A 1 194 ? 8.532 10.451 -13.598 1.00 80.88 194 MET A O 1
ATOM 1428 N N . GLU A 1 195 ? 7.313 9.850 -15.402 1.00 84.69 195 GLU A N 1
ATOM 1429 C CA . GLU A 1 195 ? 6.101 9.420 -14.726 1.00 84.69 195 GLU A CA 1
ATOM 1430 C C . GLU A 1 195 ? 5.975 7.915 -14.905 1.00 84.69 195 GLU A C 1
ATOM 1432 O O . GLU A 1 195 ? 6.209 7.392 -16.001 1.00 84.69 195 GLU A O 1
ATOM 1437 N N . VAL A 1 196 ? 5.602 7.226 -13.833 1.00 85.81 196 VAL A N 1
ATOM 1438 C CA . VAL A 1 196 ? 5.331 5.792 -13.880 1.00 85.81 196 VAL A CA 1
ATOM 1439 C C . VAL A 1 196 ? 3.946 5.524 -13.365 1.00 85.81 196 VAL A C 1
ATOM 1441 O O . VAL A 1 196 ? 3.570 6.012 -12.302 1.00 85.81 196 VAL A O 1
ATOM 1444 N N . GLU A 1 197 ? 3.221 4.706 -14.111 1.00 89.25 197 GLU A N 1
ATOM 1445 C CA . GLU A 1 197 ? 1.931 4.168 -13.712 1.00 89.25 197 GLU A CA 1
ATOM 1446 C C . GLU A 1 197 ? 1.925 2.664 -13.966 1.00 89.25 197 GLU A C 1
ATOM 1448 O O . GLU A 1 197 ? 2.396 2.195 -15.003 1.00 89.25 197 GLU A O 1
ATOM 1453 N N . ALA A 1 198 ? 1.384 1.897 -13.030 1.00 89.31 198 ALA A N 1
ATOM 1454 C CA . ALA A 1 198 ? 1.245 0.461 -13.172 1.00 89.31 198 ALA A CA 1
ATOM 1455 C C . ALA A 1 198 ? -0.153 0.017 -12.771 1.00 89.31 198 ALA A C 1
ATOM 1457 O O . ALA A 1 198 ? -0.669 0.388 -11.716 1.00 89.31 198 ALA A O 1
ATOM 1458 N N . ASP A 1 199 ? -0.741 -0.810 -13.627 1.00 88.38 199 ASP A N 1
ATOM 1459 C CA . ASP A 1 199 ? -1.958 -1.549 -13.333 1.00 88.38 199 ASP A CA 1
ATOM 1460 C C . ASP A 1 199 ? -1.570 -2.951 -12.864 1.00 88.38 199 ASP A C 1
ATOM 1462 O O . ASP A 1 199 ? -1.020 -3.750 -13.630 1.00 88.38 199 ASP A O 1
ATOM 1466 N N . LEU A 1 200 ? -1.840 -3.234 -11.593 1.00 89.62 200 LEU A N 1
ATOM 1467 C CA . LEU A 1 200 ? -1.416 -4.461 -10.928 1.00 89.62 200 LEU A CA 1
ATOM 1468 C C . LEU A 1 200 ? -2.524 -5.517 -10.862 1.00 89.62 200 LEU A C 1
ATOM 1470 O O . LEU A 1 200 ? -2.322 -6.562 -10.252 1.00 89.62 200 LEU A O 1
ATOM 1474 N N . ARG A 1 201 ? -3.668 -5.302 -11.527 1.00 88.94 201 ARG A N 1
ATOM 1475 C CA . ARG A 1 201 ? -4.824 -6.227 -11.518 1.00 88.94 201 ARG A CA 1
ATOM 1476 C C . ARG A 1 201 ? -4.536 -7.629 -12.055 1.00 88.94 201 ARG A C 1
ATOM 1478 O O . ARG A 1 201 ? -5.342 -8.532 -11.845 1.00 88.94 201 ARG A O 1
ATOM 1485 N N . GLY A 1 202 ? -3.421 -7.807 -12.761 1.00 88.50 202 GLY A N 1
ATOM 1486 C CA . GLY A 1 202 ? -2.927 -9.106 -13.222 1.00 88.50 202 GLY A CA 1
ATOM 1487 C C . GLY A 1 202 ? -2.027 -9.842 -12.222 1.00 88.50 202 GLY A C 1
ATOM 1488 O O . GLY A 1 202 ? -1.558 -10.934 -12.546 1.00 88.50 202 GLY A O 1
ATOM 1489 N N . LEU A 1 203 ? -1.775 -9.268 -11.039 1.00 90.81 203 LEU A N 1
ATOM 1490 C CA . LEU A 1 203 ? -0.945 -9.857 -9.992 1.00 90.81 203 LEU A CA 1
ATOM 1491 C C . LEU A 1 203 ? -1.774 -10.443 -8.851 1.00 90.81 203 LEU A C 1
ATOM 1493 O O . LEU A 1 203 ? -2.868 -9.981 -8.522 1.00 90.81 203 LEU A O 1
ATOM 1497 N N . THR A 1 204 ? -1.184 -11.430 -8.189 1.00 90.94 204 THR A N 1
ATOM 1498 C CA . THR A 1 204 ? -1.609 -11.915 -6.876 1.00 90.94 204 THR A CA 1
ATOM 1499 C C . THR A 1 204 ? -0.486 -11.730 -5.865 1.00 90.94 204 THR A C 1
ATOM 1501 O O . THR A 1 204 ? 0.669 -12.001 -6.196 1.00 90.94 204 THR A O 1
ATOM 1504 N N . VAL A 1 205 ? -0.830 -11.338 -4.639 1.00 88.50 205 VAL A N 1
ATOM 1505 C CA . VAL A 1 205 ? 0.081 -11.213 -3.492 1.00 88.50 205 VAL A CA 1
ATOM 1506 C C . VAL A 1 205 ? -0.406 -12.134 -2.383 1.00 88.50 205 VAL A C 1
ATOM 1508 O O . VAL A 1 205 ? -1.560 -12.038 -1.964 1.00 88.50 205 VAL A O 1
ATOM 1511 N N . ASP A 1 206 ? 0.447 -13.051 -1.926 1.00 87.88 206 ASP A N 1
ATOM 1512 C CA . ASP A 1 206 ? 0.107 -14.057 -0.909 1.00 87.88 206 ASP A CA 1
ATOM 1513 C C . ASP A 1 206 ? -1.195 -14.817 -1.260 1.00 87.88 206 ASP A C 1
ATOM 1515 O O . ASP A 1 206 ? -2.061 -15.048 -0.416 1.00 87.88 206 ASP A O 1
ATOM 1519 N N . GLY A 1 207 ? -1.379 -15.143 -2.546 1.00 87.19 207 GLY A N 1
ATOM 1520 C CA . GLY A 1 207 ? -2.565 -15.838 -3.067 1.00 87.19 207 GLY A CA 1
ATOM 1521 C C . GLY A 1 207 ? -3.819 -14.972 -3.255 1.00 87.19 207 GLY A C 1
ATOM 1522 O O . GLY A 1 207 ? -4.832 -15.478 -3.733 1.00 87.19 207 GLY A O 1
ATOM 1523 N N . HIS A 1 208 ? -3.767 -13.678 -2.932 1.00 86.44 208 HIS A N 1
ATOM 1524 C CA . HIS A 1 208 ? -4.896 -12.758 -3.071 1.00 86.44 208 HIS A CA 1
ATOM 1525 C C . HIS A 1 208 ? -4.731 -11.881 -4.321 1.00 86.44 208 HIS A C 1
ATOM 1527 O O . HIS A 1 208 ? -3.658 -11.308 -4.513 1.00 86.44 208 HIS A O 1
ATOM 1533 N N . PRO A 1 209 ? -5.756 -11.746 -5.185 1.00 88.69 209 PRO A N 1
ATOM 1534 C CA . PRO A 1 209 ? -5.700 -10.844 -6.332 1.00 88.69 209 PRO A CA 1
ATOM 1535 C C . PRO A 1 209 ? -5.494 -9.396 -5.899 1.00 88.69 209 PRO A C 1
ATOM 1537 O O . PRO A 1 209 ? -6.248 -8.872 -5.078 1.00 88.69 209 PRO A O 1
ATOM 1540 N N . LEU A 1 210 ? -4.516 -8.735 -6.505 1.00 85.81 210 LEU A N 1
ATOM 1541 C CA . LEU A 1 210 ? -4.184 -7.357 -6.198 1.00 85.81 210 LEU A CA 1
ATOM 1542 C C . LEU A 1 210 ? -4.974 -6.421 -7.113 1.00 85.81 210 LEU A C 1
ATOM 1544 O O . LEU A 1 210 ? -4.635 -6.258 -8.279 1.00 85.81 210 LEU A O 1
ATOM 1548 N N . GLN A 1 211 ? -6.032 -5.777 -6.618 1.00 87.88 211 GLN A N 1
ATOM 1549 C CA . GLN A 1 211 ? -6.745 -4.765 -7.406 1.00 87.88 211 GLN A CA 1
ATOM 1550 C C . GLN A 1 211 ? -6.151 -3.385 -7.123 1.00 87.88 211 GLN A C 1
ATOM 1552 O O . GLN A 1 211 ? -6.745 -2.584 -6.409 1.00 87.88 211 GLN A O 1
ATOM 1557 N N . ALA A 1 212 ? -4.960 -3.122 -7.660 1.00 87.62 212 ALA A N 1
ATOM 1558 C CA . ALA A 1 212 ? -4.228 -1.887 -7.400 1.00 87.62 212 ALA A CA 1
ATOM 1559 C C . ALA A 1 212 ? -3.805 -1.161 -8.678 1.00 87.62 212 ALA A C 1
ATOM 1561 O O . ALA A 1 212 ? -3.433 -1.786 -9.673 1.00 87.62 212 ALA A O 1
ATOM 1562 N N . ALA A 1 213 ? -3.793 0.165 -8.598 1.00 87.81 213 ALA A N 1
ATOM 1563 C CA . ALA A 1 213 ? -3.015 1.034 -9.463 1.00 87.81 213 ALA A CA 1
ATOM 1564 C C . ALA A 1 213 ? -1.985 1.776 -8.607 1.00 87.81 213 ALA A C 1
ATOM 1566 O O . ALA A 1 213 ? -2.306 2.236 -7.513 1.00 87.81 213 ALA A O 1
ATOM 1567 N N . VAL A 1 214 ? -0.754 1.887 -9.090 1.00 86.00 214 VAL A N 1
ATOM 1568 C CA . VAL A 1 214 ? 0.339 2.554 -8.368 1.00 86.00 214 VAL A CA 1
ATOM 1569 C C . VAL A 1 214 ? 1.158 3.410 -9.316 1.00 86.00 214 VAL A C 1
ATOM 1571 O O . VAL A 1 214 ? 1.165 3.169 -10.525 1.00 86.00 214 VAL A O 1
ATOM 1574 N N . GLY A 1 215 ? 1.888 4.382 -8.781 1.00 83.50 215 GLY A N 1
ATOM 1575 C CA . GLY A 1 215 ? 2.772 5.188 -9.607 1.00 83.50 215 GLY A CA 1
ATOM 1576 C C . GLY A 1 215 ? 3.623 6.191 -8.847 1.00 83.50 215 GLY A C 1
ATOM 1577 O O . GLY A 1 215 ? 3.496 6.350 -7.632 1.00 83.50 215 GLY A O 1
ATOM 1578 N N . TYR A 1 216 ? 4.479 6.891 -9.590 1.00 81.94 216 TYR A N 1
ATOM 1579 C CA . TYR A 1 216 ? 5.194 8.073 -9.113 1.00 81.94 216 TYR A CA 1
ATOM 1580 C C . TYR A 1 216 ? 5.229 9.173 -10.175 1.00 81.94 216 TYR A C 1
ATOM 1582 O O . TYR A 1 216 ? 5.276 8.910 -11.377 1.00 81.94 216 TYR A O 1
ATOM 1590 N N . GLY A 1 217 ? 5.147 10.423 -9.713 1.00 65.50 217 GLY A N 1
ATOM 1591 C CA . GLY A 1 217 ? 4.806 11.560 -10.570 1.00 65.50 217 GLY A CA 1
ATOM 1592 C C . GLY A 1 217 ? 5.964 12.278 -11.264 1.00 65.50 217 GLY A C 1
ATOM 1593 O O . GLY A 1 217 ? 5.712 12.963 -12.245 1.00 65.50 217 GLY A O 1
ATOM 1594 N N . THR A 1 218 ? 7.205 12.202 -10.780 1.00 72.31 218 THR A N 1
ATOM 1595 C CA . THR A 1 218 ? 8.344 12.894 -11.417 1.00 72.31 218 THR A CA 1
ATOM 1596 C C . THR A 1 218 ? 9.678 12.226 -11.061 1.00 72.31 218 THR A C 1
ATOM 1598 O O . THR A 1 218 ? 9.784 11.590 -10.013 1.00 72.31 218 THR A O 1
ATOM 1601 N N . CYS A 1 219 ? 10.710 12.406 -11.898 1.00 70.75 219 CYS A N 1
ATOM 1602 C CA . CYS A 1 219 ? 12.064 11.886 -11.662 1.00 70.75 219 CYS A CA 1
ATOM 1603 C C . CYS A 1 219 ? 12.592 12.219 -10.274 1.00 70.75 219 CYS A C 1
ATOM 1605 O O . CYS A 1 219 ? 12.559 13.388 -9.888 1.00 70.75 219 CYS A O 1
ATOM 1607 N N . GLY A 1 220 ? 13.133 11.225 -9.569 1.00 60.25 220 GLY A N 1
ATOM 1608 C CA . GLY A 1 220 ? 13.769 11.421 -8.262 1.00 60.25 220 GLY A CA 1
ATOM 1609 C C . GLY A 1 220 ? 12.872 12.060 -7.191 1.00 60.25 220 GLY A C 1
ATOM 1610 O O . GLY A 1 220 ? 13.332 12.287 -6.076 1.00 60.25 220 GLY A O 1
ATOM 1611 N N . ASP A 1 221 ? 11.600 12.345 -7.495 1.00 64.62 221 ASP A N 1
ATOM 1612 C CA . ASP A 1 221 ? 10.618 12.818 -6.531 1.00 64.62 221 ASP A CA 1
ATOM 1613 C C . ASP A 1 221 ? 9.920 11.603 -5.935 1.00 64.62 221 ASP A C 1
ATOM 1615 O O . ASP A 1 221 ? 8.754 11.287 -6.189 1.00 64.62 221 ASP A O 1
ATOM 1619 N N . GLU A 1 222 ? 10.696 10.913 -5.114 1.00 55.66 222 GLU A N 1
ATOM 1620 C CA . GLU A 1 222 ? 10.279 9.746 -4.348 1.00 55.66 222 GLU A CA 1
ATOM 1621 C C . GLU A 1 222 ? 9.238 10.115 -3.269 1.00 55.66 222 GLU A C 1
ATOM 1623 O O . GLU A 1 222 ? 8.733 9.246 -2.567 1.00 55.66 222 GLU A O 1
ATOM 1628 N N . THR A 1 223 ? 8.869 11.398 -3.140 1.00 58.06 223 THR A N 1
ATOM 1629 C CA . THR A 1 223 ? 7.800 11.869 -2.242 1.00 58.06 223 THR A CA 1
ATOM 1630 C C . THR A 1 223 ? 6.414 11.868 -2.890 1.00 58.06 223 THR A C 1
ATOM 1632 O O . THR A 1 223 ? 5.415 12.127 -2.218 1.00 58.06 223 THR A O 1
ATOM 1635 N N . ARG A 1 224 ? 6.328 11.581 -4.196 1.00 68.31 224 ARG A N 1
ATOM 1636 C CA . ARG A 1 224 ? 5.073 11.559 -4.972 1.00 68.31 224 ARG A CA 1
ATOM 1637 C C . ARG A 1 224 ? 4.667 10.163 -5.418 1.00 68.31 224 ARG A C 1
ATOM 1639 O O . ARG A 1 224 ? 4.113 9.995 -6.505 1.00 68.31 224 ARG A O 1
ATOM 1646 N N . LEU A 1 225 ? 4.945 9.178 -4.578 1.00 77.06 225 LEU A N 1
ATOM 1647 C CA . LEU A 1 225 ? 4.437 7.826 -4.734 1.00 77.06 225 LEU A CA 1
ATOM 1648 C C . LEU A 1 225 ? 2.969 7.776 -4.303 1.00 77.06 225 LEU A C 1
ATOM 1650 O O . LEU A 1 225 ? 2.578 8.370 -3.292 1.00 77.06 225 LEU A O 1
ATOM 1654 N N . TRP A 1 226 ? 2.162 7.056 -5.070 1.00 80.69 226 TRP A N 1
ATOM 1655 C CA . TRP A 1 226 ? 0.751 6.853 -4.772 1.00 80.69 226 TRP A CA 1
ATOM 1656 C C . TRP A 1 226 ? 0.326 5.414 -5.059 1.00 80.69 226 TRP A C 1
ATOM 1658 O O . TRP A 1 226 ? 0.912 4.731 -5.904 1.00 80.69 226 TRP A O 1
ATOM 1668 N N . ALA A 1 227 ? -0.709 4.972 -4.353 1.00 84.62 227 ALA A N 1
ATOM 1669 C CA . ALA A 1 227 ? -1.362 3.690 -4.554 1.00 84.62 227 ALA A CA 1
ATOM 1670 C C . ALA A 1 227 ? -2.877 3.842 -4.372 1.00 84.62 227 ALA A C 1
ATOM 1672 O O . ALA A 1 227 ? -3.328 4.265 -3.315 1.00 84.62 227 ALA A O 1
ATOM 1673 N N . ASP A 1 228 ? -3.657 3.473 -5.386 1.00 86.81 228 ASP A N 1
ATOM 1674 C CA . ASP A 1 228 ? -5.104 3.264 -5.286 1.00 86.81 228 ASP A CA 1
ATOM 1675 C C . ASP A 1 228 ? -5.350 1.755 -5.272 1.00 86.81 228 ASP A C 1
ATOM 1677 O O . ASP A 1 228 ? -5.233 1.091 -6.306 1.00 86.81 228 ASP A O 1
ATOM 1681 N N . VAL A 1 229 ? -5.623 1.204 -4.091 1.00 84.31 229 VAL A N 1
ATOM 1682 C CA . VAL A 1 229 ? -5.802 -0.239 -3.892 1.00 84.31 229 VAL A CA 1
ATOM 1683 C C . VAL A 1 229 ? -7.207 -0.516 -3.414 1.00 84.31 229 VAL A C 1
ATOM 1685 O O . VAL A 1 229 ? -7.682 0.097 -2.465 1.00 84.31 229 VAL A O 1
ATOM 1688 N N . GLN A 1 230 ? -7.852 -1.486 -4.039 1.00 90.06 230 GLN A N 1
ATOM 1689 C CA . GLN A 1 230 ? -9.151 -1.999 -3.641 1.00 90.06 230 GLN A CA 1
ATOM 1690 C C . GLN A 1 230 ? -9.105 -3.525 -3.534 1.00 90.06 230 GLN A C 1
ATOM 1692 O O . GLN A 1 230 ? -8.161 -4.167 -3.994 1.00 90.06 230 GLN A O 1
ATOM 1697 N N . GLY A 1 231 ? -10.115 -4.138 -2.928 1.00 84.56 231 GLY A N 1
ATOM 1698 C CA . GLY A 1 231 ? -10.185 -5.596 -2.860 1.00 84.56 231 GLY A CA 1
ATOM 1699 C C . GLY A 1 231 ? -11.133 -6.111 -1.794 1.00 84.56 231 GLY A C 1
ATOM 1700 O O . GLY A 1 231 ? -11.756 -5.334 -1.077 1.00 84.56 231 GLY A O 1
ATOM 1701 N N . GLY A 1 232 ? -11.241 -7.436 -1.702 1.00 83.25 232 GLY A N 1
ATOM 1702 C CA . GLY A 1 232 ? -11.851 -8.087 -0.547 1.00 83.25 232 GLY A CA 1
ATOM 1703 C C . GLY A 1 232 ? -10.891 -8.066 0.640 1.00 83.25 232 GLY A C 1
ATOM 1704 O O . GLY A 1 232 ? -9.682 -8.181 0.443 1.00 83.25 232 GLY A O 1
ATOM 1705 N N . VAL A 1 233 ? -11.406 -7.935 1.861 1.00 79.56 233 VAL A N 1
ATOM 1706 C CA . VAL A 1 233 ? -10.577 -8.061 3.069 1.00 79.56 233 VAL A CA 1
ATOM 1707 C C . VAL A 1 233 ? -10.208 -9.543 3.252 1.00 79.56 233 VAL A C 1
ATOM 1709 O O . VAL A 1 233 ? -11.116 -10.376 3.361 1.00 79.56 233 VAL A O 1
ATOM 1712 N N . PRO A 1 234 ? -8.910 -9.910 3.274 1.00 77.00 234 PRO A N 1
ATOM 1713 C CA . PRO A 1 234 ? -8.479 -11.291 3.489 1.00 77.00 234 PRO A CA 1
ATOM 1714 C C . PRO A 1 234 ? -9.147 -11.934 4.710 1.00 77.00 234 PRO A C 1
ATOM 1716 O O . PRO A 1 234 ? -9.288 -11.314 5.762 1.00 77.00 234 PRO A O 1
ATOM 1719 N N . GLY A 1 235 ? -9.616 -13.174 4.554 1.00 77.56 235 GLY A N 1
ATOM 1720 C CA . GLY A 1 235 ? -10.304 -13.913 5.618 1.00 77.56 235 GLY A CA 1
ATOM 1721 C C . GLY A 1 235 ? -11.723 -13.431 5.957 1.00 77.56 235 GLY A C 1
ATOM 1722 O O . GLY A 1 235 ? -12.366 -14.044 6.809 1.00 77.56 235 GLY A O 1
ATOM 1723 N N . ARG A 1 236 ? -12.254 -12.387 5.297 1.00 80.75 236 ARG A N 1
ATOM 1724 C CA . ARG A 1 236 ? -13.586 -11.823 5.587 1.00 80.75 236 ARG A CA 1
ATOM 1725 C C . ARG A 1 236 ? -14.465 -11.717 4.349 1.00 80.75 236 ARG A C 1
ATOM 1727 O O . ARG A 1 236 ? -14.423 -10.750 3.593 1.00 80.75 236 ARG A O 1
ATOM 1734 N N . GLN A 1 237 ? -15.323 -12.718 4.163 1.00 82.00 237 GLN A N 1
ATOM 1735 C CA . GLN A 1 237 ? -16.297 -12.708 3.072 1.00 82.00 237 GLN A CA 1
ATOM 1736 C C . GLN A 1 237 ? -17.264 -11.521 3.200 1.00 82.00 237 GLN A C 1
ATOM 1738 O O . GLN A 1 237 ? -17.641 -11.123 4.302 1.00 82.00 237 GLN A O 1
ATOM 1743 N N . GLY A 1 238 ? -17.640 -10.939 2.060 1.00 79.88 238 GLY A N 1
ATOM 1744 C CA . GLY A 1 238 ? -18.548 -9.789 2.001 1.00 79.88 238 GLY A CA 1
ATOM 1745 C C . GLY A 1 238 ? -17.948 -8.456 2.460 1.00 79.88 238 GLY A C 1
ATOM 1746 O O . GLY A 1 238 ? -18.659 -7.458 2.433 1.00 79.88 238 GLY A O 1
ATOM 1747 N N . HIS A 1 239 ? -16.669 -8.422 2.850 1.00 84.62 239 HIS A N 1
ATOM 1748 C CA . HIS A 1 239 ? -15.978 -7.194 3.233 1.00 84.62 239 HIS A CA 1
ATOM 1749 C C . HIS A 1 239 ? -15.037 -6.740 2.122 1.00 84.62 239 HIS A C 1
ATOM 1751 O O . HIS A 1 239 ? -14.294 -7.550 1.564 1.00 84.62 239 HIS A O 1
ATOM 1757 N N . THR A 1 240 ? -15.034 -5.445 1.826 1.00 86.69 240 THR A N 1
ATOM 1758 C CA . THR A 1 240 ? -14.151 -4.836 0.828 1.00 86.69 240 THR A CA 1
ATOM 1759 C C . THR A 1 240 ? -13.450 -3.611 1.381 1.00 86.69 240 THR A C 1
ATOM 1761 O O . THR A 1 240 ? -13.940 -2.977 2.309 1.00 86.69 240 THR A O 1
ATOM 1764 N N . PHE A 1 241 ? -12.327 -3.238 0.783 1.00 89.19 241 PHE A N 1
ATOM 1765 C CA . PHE A 1 241 ? -11.612 -2.017 1.123 1.00 89.19 241 PHE A CA 1
ATOM 1766 C C . PHE A 1 241 ? -11.261 -1.213 -0.127 1.00 89.19 241 PHE A C 1
ATOM 1768 O O . PHE A 1 241 ? -11.202 -1.761 -1.233 1.00 89.19 241 PHE A O 1
ATOM 1775 N N . ARG A 1 242 ? -11.008 0.080 0.072 1.00 88.94 242 ARG A N 1
ATOM 1776 C CA . ARG A 1 242 ? -10.367 0.982 -0.888 1.00 88.94 242 ARG A CA 1
ATOM 1777 C C . ARG A 1 242 ? -9.427 1.907 -0.123 1.00 88.94 242 ARG A C 1
ATOM 1779 O O . ARG A 1 242 ? -9.850 2.503 0.856 1.00 88.94 242 ARG A O 1
ATOM 1786 N N . VAL A 1 243 ? -8.176 2.047 -0.538 1.00 83.81 243 VAL A N 1
ATOM 1787 C CA . VAL A 1 243 ? -7.197 2.951 0.084 1.00 83.81 243 VAL A CA 1
ATOM 1788 C C . VAL A 1 243 ? -6.535 3.775 -1.011 1.00 83.81 243 VAL A C 1
ATOM 1790 O O . VAL A 1 243 ? -5.979 3.208 -1.948 1.00 83.81 243 VAL A O 1
ATOM 1793 N N . ASP A 1 244 ? -6.603 5.101 -0.874 1.00 83.50 244 ASP A N 1
ATOM 1794 C CA . ASP A 1 244 ? -5.858 6.070 -1.688 1.00 83.50 244 ASP A CA 1
ATOM 1795 C C . ASP A 1 244 ? -4.654 6.528 -0.859 1.00 83.50 244 ASP A C 1
ATOM 1797 O O . ASP A 1 244 ? -4.715 7.476 -0.070 1.00 83.50 244 ASP A O 1
ATOM 1801 N N . GLY A 1 245 ? -3.581 5.751 -0.967 1.00 71.88 245 GLY A N 1
ATOM 1802 C CA . GLY A 1 245 ? -2.352 5.936 -0.220 1.00 71.88 245 GLY A CA 1
ATOM 1803 C C . GLY A 1 245 ? -1.396 6.886 -0.928 1.00 71.88 245 GLY A C 1
ATOM 1804 O O . GLY A 1 245 ? -1.120 6.747 -2.120 1.00 71.88 245 GLY A O 1
ATOM 1805 N N . ARG A 1 246 ? -0.817 7.811 -0.171 1.00 76.75 246 ARG A N 1
ATOM 1806 C CA . ARG A 1 246 ? 0.417 8.517 -0.510 1.00 76.75 246 ARG A CA 1
ATOM 1807 C C . ARG A 1 246 ? 1.556 7.944 0.307 1.00 76.75 246 ARG A C 1
ATOM 1809 O O . ARG A 1 246 ? 1.387 7.594 1.472 1.00 76.75 246 ARG A O 1
ATOM 1816 N N . VAL A 1 247 ? 2.724 7.891 -0.311 1.00 68.25 247 VAL A N 1
ATOM 1817 C CA . VAL A 1 247 ? 3.933 7.396 0.336 1.00 68.25 247 VAL A CA 1
ATOM 1818 C C . VAL A 1 247 ? 4.953 8.520 0.354 1.00 68.25 247 VAL A C 1
ATOM 1820 O O . VAL A 1 247 ? 5.410 8.980 -0.692 1.00 68.25 247 VAL A O 1
ATOM 1823 N N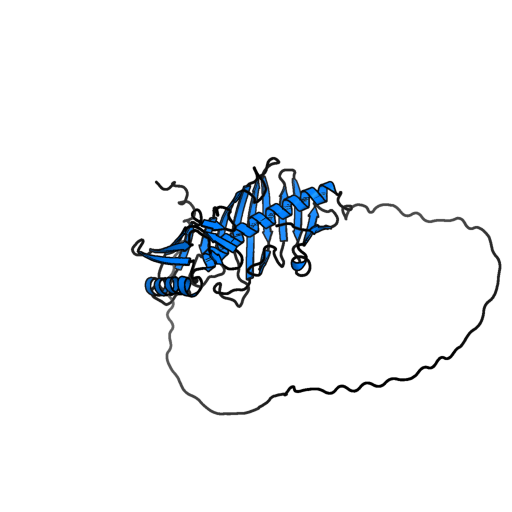 . GLY A 1 248 ? 5.282 8.988 1.556 1.00 58.94 248 GLY A N 1
ATOM 1824 C CA . GLY A 1 248 ? 6.373 9.930 1.779 1.00 58.94 248 GLY A CA 1
ATOM 1825 C C . GLY A 1 248 ? 7.620 9.190 2.250 1.00 58.94 248 GLY A C 1
ATOM 1826 O O . GLY A 1 248 ? 7.564 8.446 3.222 1.00 58.94 248 GLY A O 1
ATOM 1827 N N . MET A 1 249 ? 8.774 9.386 1.614 1.00 57.41 249 MET A N 1
ATOM 1828 C CA . MET A 1 249 ? 10.013 8.846 2.179 1.00 57.41 249 MET A CA 1
ATOM 1829 C C . MET A 1 249 ? 10.497 9.660 3.385 1.00 57.41 249 MET A C 1
ATOM 1831 O O . MET A 1 249 ? 10.366 10.885 3.420 1.00 57.41 249 MET A O 1
ATOM 1835 N N . ARG A 1 250 ? 11.158 8.999 4.345 1.00 43.97 250 ARG A N 1
ATOM 1836 C CA . ARG A 1 250 ? 12.054 9.690 5.288 1.00 43.97 250 ARG A CA 1
ATOM 1837 C C . ARG A 1 250 ? 13.385 9.994 4.599 1.00 43.97 250 ARG A C 1
ATOM 1839 O O . ARG A 1 250 ? 13.869 9.205 3.793 1.00 43.97 250 ARG A O 1
ATOM 1846 N N . ALA A 1 251 ? 13.987 11.133 4.939 1.00 35.56 251 ALA A N 1
ATOM 1847 C CA . ALA A 1 251 ? 15.280 11.544 4.403 1.00 35.56 251 ALA A CA 1
ATOM 1848 C C . ALA A 1 251 ? 16.346 10.442 4.582 1.00 35.56 251 ALA A C 1
ATOM 1850 O O . ALA A 1 251 ? 16.569 9.982 5.702 1.00 35.56 251 ALA A O 1
ATOM 1851 N N . GLY A 1 252 ? 17.016 10.060 3.486 1.00 35.09 252 GLY A N 1
ATOM 1852 C CA . GLY A 1 252 ? 18.233 9.242 3.518 1.00 35.09 252 GLY A CA 1
ATOM 1853 C C . GLY A 1 252 ? 18.192 7.854 2.865 1.00 35.09 252 GLY A C 1
ATOM 1854 O O . GLY A 1 252 ? 19.197 7.160 2.979 1.00 35.09 252 GLY A O 1
ATOM 1855 N N . MET A 1 253 ? 17.120 7.424 2.186 1.00 28.44 253 MET A N 1
ATOM 1856 C CA . MET A 1 253 ? 17.105 6.105 1.521 1.00 28.44 253 MET A CA 1
ATOM 1857 C C . MET A 1 253 ? 16.357 6.119 0.185 1.00 28.44 253 MET A C 1
ATOM 1859 O O . MET A 1 253 ? 15.169 6.393 0.230 1.00 28.44 253 MET A O 1
ATOM 1863 N N . PRO A 1 254 ? 16.979 5.776 -0.959 1.00 35.94 254 PRO A N 1
ATOM 1864 C CA . PRO A 1 254 ? 16.250 5.562 -2.207 1.00 35.94 254 PRO A CA 1
ATOM 1865 C C . PRO A 1 254 ? 15.378 4.300 -2.130 1.00 35.94 254 PRO A C 1
ATOM 1867 O O . PRO A 1 254 ? 15.707 3.336 -1.433 1.00 35.94 254 PRO A O 1
ATOM 1870 N N . VAL A 1 255 ? 14.282 4.282 -2.891 1.00 40.62 255 VAL A N 1
ATOM 1871 C CA . VAL A 1 255 ? 13.269 3.199 -2.916 1.00 40.62 255 VAL A CA 1
ATOM 1872 C C . VAL A 1 255 ? 13.856 1.838 -3.357 1.00 40.62 255 VAL A C 1
ATOM 1874 O O . VAL A 1 255 ? 13.268 0.787 -3.105 1.00 40.62 255 VAL A O 1
ATOM 1877 N N . PHE A 1 256 ? 15.075 1.814 -3.910 1.00 43.25 256 PHE A N 1
ATOM 1878 C CA . PHE A 1 256 ? 15.823 0.585 -4.219 1.00 43.25 256 PHE A CA 1
ATOM 1879 C C . PHE A 1 256 ? 16.594 0.095 -3.009 1.00 43.25 256 PHE A C 1
ATOM 1881 O O . PHE A 1 256 ? 17.679 0.586 -2.709 1.00 43.25 256 PHE A O 1
ATOM 1888 N N . GLY A 1 257 ? 16.053 -0.924 -2.343 1.00 44.31 257 GLY A N 1
ATOM 1889 C CA . GLY A 1 257 ? 16.688 -1.510 -1.162 1.00 44.31 257 GLY A CA 1
ATOM 1890 C C . GLY A 1 257 ? 16.441 -0.719 0.122 1.00 44.31 257 GLY A C 1
ATOM 1891 O O . GLY A 1 257 ? 17.135 -0.943 1.113 1.00 44.31 257 GLY A O 1
ATOM 1892 N N . GLY A 1 258 ? 15.453 0.182 0.126 1.00 55.41 258 GLY A N 1
ATOM 1893 C CA . GLY A 1 258 ? 14.933 0.749 1.361 1.00 55.41 258 GLY A CA 1
ATOM 1894 C C . GLY A 1 258 ? 14.400 -0.363 2.264 1.00 55.41 258 GLY A C 1
ATOM 1895 O O . GLY A 1 258 ? 13.736 -1.287 1.807 1.00 55.41 258 GLY A O 1
ATOM 1896 N N . THR A 1 259 ? 14.691 -0.283 3.558 1.00 63.62 259 THR A N 1
ATOM 1897 C CA . THR A 1 259 ? 14.199 -1.248 4.554 1.00 63.62 259 THR A CA 1
ATOM 1898 C C . THR A 1 259 ? 12.866 -0.828 5.158 1.00 63.62 259 THR A C 1
ATOM 1900 O O . THR A 1 259 ? 12.393 -1.470 6.093 1.00 63.62 259 THR A O 1
ATOM 1903 N N . SER A 1 260 ? 12.252 0.254 4.660 1.00 72.62 260 SER A N 1
ATOM 1904 C CA . SER A 1 260 ? 11.004 0.752 5.222 1.00 72.62 260 SER A CA 1
ATOM 1905 C C . SER A 1 260 ? 10.113 1.542 4.270 1.00 72.62 260 SER A C 1
ATOM 1907 O O . SER A 1 260 ? 10.615 2.187 3.353 1.00 72.62 260 SER A O 1
ATOM 1909 N N . LEU A 1 261 ? 8.816 1.577 4.576 1.00 77.38 261 LEU A N 1
ATOM 1910 C CA . LEU A 1 261 ? 7.768 2.275 3.830 1.00 77.38 261 LEU A CA 1
ATOM 1911 C C . LEU A 1 261 ? 6.897 3.109 4.779 1.00 77.38 261 LEU A C 1
ATOM 1913 O O . LEU A 1 261 ? 6.587 2.648 5.872 1.00 77.38 261 LEU A O 1
ATOM 1917 N N . LEU A 1 262 ? 6.496 4.317 4.381 1.00 82.38 262 LEU A N 1
ATOM 1918 C CA . LEU A 1 262 ? 5.538 5.140 5.127 1.00 82.38 262 LEU A CA 1
ATOM 1919 C C . LEU A 1 262 ? 4.246 5.262 4.322 1.00 82.38 262 LEU A C 1
ATOM 1921 O O . LEU A 1 262 ? 4.287 5.697 3.175 1.00 82.38 262 LEU A O 1
ATOM 1925 N N . LEU A 1 263 ? 3.119 4.896 4.917 1.00 85.06 263 LEU A N 1
ATOM 1926 C CA . LEU A 1 263 ? 1.811 4.967 4.284 1.00 85.06 263 LEU A CA 1
ATOM 1927 C C . LEU A 1 263 ? 0.928 6.004 4.986 1.00 85.06 263 LEU A C 1
ATOM 1929 O O . LEU A 1 263 ? 0.669 5.915 6.188 1.00 85.06 263 LEU A O 1
ATOM 1933 N N . ASP A 1 264 ? 0.437 6.951 4.195 1.00 87.31 264 ASP A N 1
ATOM 1934 C CA . ASP A 1 264 ? -0.503 7.995 4.588 1.00 87.31 264 ASP A CA 1
ATOM 1935 C C . ASP A 1 264 ? -1.704 7.992 3.648 1.00 87.31 264 ASP A C 1
ATOM 1937 O O . ASP A 1 264 ? -1.559 7.718 2.461 1.00 87.31 264 ASP A O 1
ATOM 1941 N N . GLY A 1 265 ? -2.880 8.381 4.130 1.00 88.12 265 GLY A N 1
ATOM 1942 C CA . GLY A 1 265 ? -3.997 8.709 3.247 1.00 88.12 265 GLY A CA 1
ATOM 1943 C C . GLY A 1 265 ? -5.351 8.173 3.692 1.00 88.12 265 GLY A C 1
ATOM 1944 O O . GLY A 1 265 ? -5.458 7.426 4.668 1.00 88.12 265 GLY A O 1
ATOM 1945 N N . PRO A 1 266 ? -6.416 8.607 3.004 1.00 91.75 266 PRO A N 1
ATOM 1946 C CA . PRO A 1 266 ? -7.760 8.133 3.267 1.00 91.75 266 PRO A CA 1
ATOM 1947 C C . PRO A 1 266 ? -7.986 6.724 2.708 1.00 91.75 266 PRO A C 1
ATOM 1949 O O . PRO A 1 266 ? -7.374 6.289 1.731 1.00 91.75 266 PRO A O 1
ATOM 1952 N N . GLY A 1 267 ? -8.957 6.039 3.290 1.00 91.69 267 GLY A N 1
ATOM 1953 C CA . GLY A 1 267 ? -9.507 4.806 2.766 1.00 91.69 267 GLY A CA 1
ATOM 1954 C C . GLY A 1 267 ? -10.937 4.582 3.232 1.00 91.69 267 GLY A C 1
ATOM 1955 O O . GLY A 1 267 ? -11.526 5.397 3.941 1.00 91.69 267 GLY A O 1
ATOM 1956 N N . GLU A 1 268 ? -11.479 3.443 2.844 1.00 94.38 268 GLU A N 1
ATOM 1957 C CA . GLU A 1 268 ? -12.822 2.988 3.157 1.00 94.38 268 GLU A CA 1
ATOM 1958 C C . GLU A 1 268 ? -12.775 1.483 3.424 1.00 94.38 268 GLU A C 1
ATOM 1960 O O . GLU A 1 268 ? -12.087 0.736 2.720 1.00 94.38 268 GLU A O 1
ATOM 1965 N N . LEU A 1 269 ? -13.527 1.039 4.426 1.00 91.38 269 LEU A N 1
ATOM 1966 C CA . LEU A 1 269 ? -13.787 -0.368 4.715 1.00 91.38 269 LEU A CA 1
ATOM 1967 C C . LEU A 1 269 ? -15.293 -0.588 4.660 1.00 91.38 269 LEU A C 1
ATOM 1969 O O . LEU A 1 269 ? -16.038 0.006 5.421 1.00 91.38 269 LEU A O 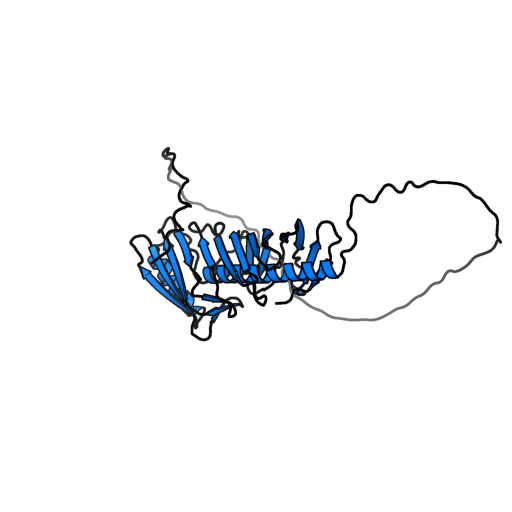1
ATOM 1973 N N . THR A 1 270 ? -15.754 -1.425 3.741 1.00 90.69 270 THR A N 1
ATOM 1974 C CA . THR A 1 270 ? -17.176 -1.739 3.572 1.00 90.69 270 THR A CA 1
ATOM 1975 C C . THR A 1 270 ? -17.450 -3.155 4.048 1.00 90.69 270 THR A C 1
ATOM 1977 O O . THR A 1 270 ? -16.731 -4.083 3.676 1.00 90.69 270 THR A O 1
ATOM 1980 N N . GLY A 1 271 ? -18.498 -3.320 4.847 1.00 88.31 271 GLY A N 1
ATOM 1981 C CA . GLY A 1 271 ? -18.999 -4.603 5.330 1.00 88.31 271 GLY A CA 1
ATOM 1982 C C . GLY A 1 271 ? -20.528 -4.602 5.452 1.00 88.31 271 GLY A C 1
ATOM 1983 O O . GLY A 1 271 ? -21.186 -3.670 4.985 1.00 88.31 271 GLY A O 1
ATOM 1984 N N . PRO A 1 272 ? -21.113 -5.639 6.075 1.00 84.44 272 PRO A N 1
ATOM 1985 C CA . PRO A 1 272 ? -22.562 -5.756 6.260 1.00 84.44 272 PRO A CA 1
ATOM 1986 C C . PRO A 1 272 ? -23.192 -4.583 7.022 1.00 84.44 272 PRO A C 1
ATOM 1988 O O . PRO A 1 272 ? -24.333 -4.220 6.745 1.00 84.44 272 PRO A O 1
ATOM 1991 N N . ASP A 1 273 ? -22.433 -3.981 7.937 1.00 84.25 273 ASP A N 1
ATOM 1992 C CA . ASP A 1 273 ? -22.903 -2.912 8.824 1.00 84.25 273 ASP A CA 1
ATOM 1993 C C . ASP A 1 273 ? -22.761 -1.506 8.209 1.00 84.25 273 ASP A C 1
ATOM 1995 O O . ASP A 1 273 ? -23.152 -0.515 8.822 1.00 84.25 273 ASP A O 1
ATOM 1999 N N . GLY A 1 274 ? -22.223 -1.405 6.987 1.00 89.81 274 GLY A N 1
ATOM 2000 C CA . GLY A 1 274 ? -22.029 -0.147 6.267 1.00 89.81 274 GLY A CA 1
ATOM 2001 C C . GLY A 1 274 ? -20.593 0.068 5.794 1.00 89.81 274 GLY A C 1
ATOM 2002 O O . GLY A 1 274 ? -19.811 -0.875 5.654 1.00 89.81 274 GLY A O 1
ATOM 2003 N N . THR A 1 275 ? -20.262 1.328 5.506 1.00 92.75 275 THR A N 1
ATOM 2004 C CA . THR A 1 275 ? -18.928 1.752 5.066 1.00 92.75 275 THR A CA 1
ATOM 2005 C C . THR A 1 275 ? -18.287 2.635 6.129 1.00 92.75 275 THR A C 1
ATOM 2007 O O . THR A 1 275 ? -18.749 3.746 6.380 1.00 92.75 275 THR A O 1
ATOM 2010 N N . ASP A 1 276 ? -17.200 2.142 6.710 1.00 94.12 276 ASP A N 1
ATOM 2011 C CA . ASP A 1 276 ? -16.344 2.854 7.647 1.00 94.12 276 ASP A CA 1
ATOM 2012 C C . ASP A 1 276 ? -15.333 3.712 6.869 1.00 94.12 276 ASP A C 1
ATOM 2014 O O . ASP A 1 276 ? -14.731 3.262 5.885 1.00 94.12 276 ASP A O 1
ATOM 2018 N N . ARG A 1 277 ? -15.102 4.945 7.325 1.00 96.19 277 ARG A N 1
ATOM 2019 C CA . ARG A 1 277 ? -14.078 5.844 6.778 1.00 96.19 277 ARG A CA 1
ATOM 2020 C C . ARG A 1 277 ? -12.753 5.595 7.486 1.00 96.19 277 ARG A C 1
ATOM 2022 O O . ARG A 1 277 ? -12.655 5.753 8.697 1.00 96.19 277 ARG A O 1
ATOM 2029 N N . LEU A 1 278 ? -11.720 5.257 6.727 1.00 95.38 278 LEU A N 1
ATOM 2030 C CA . LEU A 1 278 ? -10.371 4.995 7.218 1.00 95.38 278 LEU A CA 1
ATOM 2031 C C . LEU A 1 278 ? -9.467 6.209 6.970 1.00 95.38 278 LEU A C 1
ATOM 2033 O O . LEU A 1 278 ? -9.503 6.831 5.911 1.00 95.38 278 LEU A O 1
ATOM 2037 N N . THR A 1 279 ? -8.622 6.540 7.938 1.00 95.56 279 THR A N 1
ATOM 2038 C CA . THR A 1 279 ? -7.527 7.504 7.783 1.00 95.56 279 THR A CA 1
ATOM 2039 C C . THR A 1 279 ? -6.239 6.887 8.306 1.00 95.56 279 THR A C 1
ATOM 2041 O O . THR A 1 279 ? -6.135 6.564 9.490 1.00 95.56 279 THR A O 1
ATOM 2044 N N . LEU A 1 280 ? -5.255 6.732 7.424 1.00 93.38 280 LEU A N 1
ATOM 2045 C CA . LEU A 1 280 ? -3.916 6.245 7.740 1.00 93.38 280 LEU A CA 1
ATOM 2046 C C . LEU A 1 280 ? -2.986 7.440 7.929 1.00 93.38 280 LEU A C 1
ATOM 2048 O O . LEU A 1 280 ? -2.917 8.314 7.063 1.00 93.38 280 LEU A O 1
ATOM 2052 N N . THR A 1 281 ? -2.298 7.487 9.067 1.00 92.69 281 THR A N 1
ATOM 2053 C CA . THR A 1 281 ? -1.353 8.557 9.399 1.00 92.69 281 THR A CA 1
ATOM 2054 C C . THR A 1 281 ? -0.026 7.958 9.830 1.00 92.69 281 THR A C 1
ATOM 2056 O O . THR A 1 281 ? 0.086 7.355 10.901 1.00 92.69 281 THR A O 1
ATOM 2059 N N . GLY A 1 282 ? 0.988 8.154 8.999 1.00 88.50 282 GLY A N 1
ATOM 2060 C CA . GLY A 1 282 ? 2.370 7.809 9.262 1.00 88.50 282 GLY A CA 1
ATOM 2061 C C . GLY A 1 282 ? 2.580 6.330 9.556 1.00 88.50 282 GLY A C 1
ATOM 2062 O O . GLY A 1 282 ? 3.392 6.018 10.425 1.00 88.50 282 GLY A O 1
ATOM 2063 N N . LEU A 1 283 ? 1.848 5.427 8.890 1.00 90.31 283 LEU A N 1
ATOM 2064 C CA . LEU A 1 283 ? 2.039 3.990 9.079 1.00 90.31 283 LEU A CA 1
ATOM 2065 C C . LEU A 1 283 ? 3.402 3.578 8.525 1.00 90.31 283 LEU A C 1
ATOM 2067 O O . LEU A 1 283 ? 3.586 3.447 7.315 1.00 90.31 283 LEU A O 1
ATOM 2071 N N . HIS A 1 284 ? 4.367 3.395 9.418 1.00 89.38 284 HIS A N 1
ATOM 2072 C CA . HIS A 1 284 ? 5.736 3.031 9.086 1.00 89.38 284 HIS A CA 1
ATOM 2073 C C . HIS A 1 284 ? 5.897 1.517 9.130 1.00 89.38 284 HIS A C 1
ATOM 2075 O O . HIS A 1 284 ? 5.777 0.906 10.186 1.00 89.38 284 HIS A O 1
ATOM 2081 N N . TYR A 1 285 ? 6.207 0.916 7.994 1.00 86.19 285 TYR A N 1
ATOM 2082 C CA . TYR A 1 285 ? 6.501 -0.502 7.850 1.00 86.19 285 TYR A CA 1
ATOM 2083 C C . TYR A 1 285 ? 8.000 -0.723 7.730 1.00 86.19 285 TYR A C 1
ATOM 2085 O O . TYR A 1 285 ? 8.679 0.035 7.039 1.00 86.19 285 TYR A O 1
ATOM 2093 N N . GLU A 1 286 ? 8.505 -1.789 8.348 1.00 83.69 286 GLU A N 1
ATOM 2094 C CA . GLU A 1 286 ? 9.757 -2.407 7.912 1.00 83.69 286 GLU A CA 1
ATOM 2095 C C . GLU A 1 286 ? 9.433 -3.353 6.743 1.00 83.69 286 GLU A C 1
ATOM 2097 O O . GLU A 1 286 ? 8.416 -4.048 6.751 1.00 83.69 286 GLU A O 1
ATOM 2102 N N . VAL A 1 287 ? 10.257 -3.335 5.697 1.00 75.56 287 VAL A N 1
ATOM 2103 C CA . VAL A 1 287 ? 10.065 -4.197 4.522 1.00 75.56 287 VAL A CA 1
ATOM 2104 C C . VAL A 1 287 ? 10.142 -5.657 4.965 1.00 75.56 287 VAL A C 1
ATOM 2106 O O . VAL A 1 287 ? 11.071 -6.044 5.670 1.00 75.56 287 VAL A O 1
ATOM 2109 N N . GLY A 1 288 ? 9.163 -6.463 4.562 1.00 75.19 288 GLY A N 1
ATOM 2110 C CA . GLY A 1 288 ? 8.966 -7.824 5.072 1.00 75.19 288 GLY A CA 1
ATOM 2111 C C . GLY A 1 288 ? 7.850 -7.940 6.106 1.00 75.19 288 GLY A C 1
ATOM 2112 O O . GLY A 1 288 ? 7.183 -8.973 6.161 1.00 75.19 288 GLY A O 1
ATOM 2113 N N . GLU A 1 289 ? 7.553 -6.879 6.854 1.00 85.06 289 GLU A N 1
ATOM 2114 C CA . GLU A 1 289 ? 6.728 -6.974 8.060 1.00 85.06 289 GLU A CA 1
ATOM 2115 C C . GLU A 1 289 ? 5.234 -6.737 7.810 1.00 85.06 289 GLU A C 1
ATOM 2117 O O . GLU A 1 289 ? 4.823 -5.829 7.085 1.00 85.06 289 GLU A O 1
ATOM 2122 N N . TYR A 1 290 ? 4.395 -7.583 8.414 1.00 85.62 290 TYR A N 1
ATOM 2123 C CA . TYR A 1 290 ? 2.933 -7.510 8.279 1.00 85.62 290 TYR A CA 1
ATOM 2124 C C . TYR A 1 290 ? 2.333 -6.330 9.057 1.00 85.62 290 TYR A C 1
ATOM 2126 O O . TYR A 1 290 ? 1.376 -5.701 8.607 1.00 85.62 290 TYR A O 1
ATOM 2134 N N . LEU A 1 291 ? 2.896 -6.018 10.228 1.00 90.94 291 LEU A N 1
ATOM 2135 C CA . LEU A 1 291 ? 2.424 -4.932 11.085 1.00 90.94 291 LEU A CA 1
ATOM 2136 C C . LEU A 1 291 ? 3.266 -3.666 10.904 1.00 90.94 291 LEU A C 1
ATOM 2138 O O . LEU A 1 291 ? 4.491 -3.765 10.814 1.00 90.94 291 LEU A O 1
ATOM 2142 N N . PRO A 1 292 ? 2.641 -2.473 10.940 1.00 90.56 292 PRO A N 1
ATOM 2143 C CA . PRO A 1 292 ? 3.384 -1.233 11.077 1.00 90.56 292 PRO A CA 1
ATOM 2144 C C . PRO A 1 292 ? 4.183 -1.233 12.381 1.00 90.56 292 PRO A C 1
ATOM 2146 O O . PRO A 1 292 ? 3.675 -1.579 13.450 1.00 90.56 292 PRO A O 1
ATOM 2149 N N . LYS A 1 293 ? 5.424 -0.770 12.295 1.00 91.44 293 LYS A N 1
ATOM 2150 C CA . LYS A 1 293 ? 6.296 -0.476 13.429 1.00 91.44 293 LYS A CA 1
ATOM 2151 C C . LYS A 1 293 ? 5.759 0.669 14.279 1.00 91.44 293 LYS A C 1
ATOM 2153 O O . LYS A 1 293 ? 5.822 0.612 15.506 1.00 91.44 293 LYS A O 1
ATOM 2158 N N . GLU A 1 294 ? 5.275 1.717 13.623 1.00 94.12 294 GLU A N 1
ATOM 2159 C CA . GLU A 1 294 ? 4.693 2.901 14.251 1.00 94.12 294 GLU A CA 1
ATOM 2160 C C . GLU A 1 294 ? 3.659 3.560 13.334 1.00 94.12 294 GLU A C 1
ATOM 2162 O O . GLU A 1 294 ? 3.605 3.267 12.141 1.00 94.12 294 GLU A O 1
ATOM 2167 N N . GLY A 1 295 ? 2.832 4.432 13.907 1.00 93.75 295 GLY A N 1
ATOM 2168 C CA . GLY A 1 295 ? 1.809 5.194 13.192 1.00 93.75 295 GLY A CA 1
ATOM 2169 C C . GLY A 1 295 ? 0.415 4.978 13.768 1.00 93.75 295 GLY A C 1
ATOM 2170 O O . GLY A 1 295 ? 0.242 4.292 14.780 1.00 93.75 295 GLY A O 1
ATOM 2171 N N . THR A 1 296 ? -0.582 5.561 13.112 1.00 96.38 296 THR A N 1
ATOM 2172 C CA . THR A 1 296 ? -1.976 5.495 13.554 1.00 96.38 296 THR A CA 1
ATOM 2173 C C . THR A 1 296 ? -2.903 5.187 12.386 1.00 96.38 296 THR A C 1
ATOM 2175 O O . THR A 1 296 ? -2.758 5.740 11.294 1.00 96.38 296 THR A O 1
ATOM 2178 N N . ALA A 1 297 ? -3.892 4.334 12.631 1.00 96.00 297 ALA A N 1
ATOM 2179 C CA . ALA A 1 297 ? -5.049 4.174 11.766 1.00 96.00 297 ALA A CA 1
ATOM 2180 C C . ALA A 1 297 ? -6.317 4.555 12.531 1.00 96.00 297 ALA A C 1
ATOM 2182 O O . ALA A 1 297 ? -6.546 4.073 13.637 1.00 96.00 297 ALA A O 1
ATOM 2183 N N . VAL A 1 298 ? -7.141 5.414 11.943 1.00 97.06 298 VAL A N 1
ATOM 2184 C CA . VAL A 1 298 ? -8.419 5.842 12.520 1.00 97.06 298 VAL A CA 1
ATOM 2185 C C . VAL A 1 298 ? -9.539 5.349 11.623 1.00 97.06 298 VAL A C 1
ATOM 2187 O O . VAL A 1 298 ? -9.539 5.660 10.432 1.00 97.06 298 VAL A O 1
ATOM 2190 N N . LEU A 1 299 ? -10.487 4.609 12.188 1.00 96.12 299 LEU A N 1
ATOM 2191 C CA . LEU A 1 299 ? -11.763 4.312 11.557 1.00 96.12 299 LEU A CA 1
ATOM 2192 C C . LEU A 1 299 ? -12.855 5.161 12.196 1.00 96.12 299 LEU A C 1
ATOM 2194 O O . LEU A 1 299 ? -13.012 5.167 13.415 1.00 96.12 299 LEU A O 1
ATOM 2198 N N . GLU A 1 300 ? -13.639 5.823 11.365 1.00 96.38 300 GLU A N 1
ATOM 2199 C CA . GLU A 1 300 ? -14.941 6.355 11.741 1.00 96.38 300 GLU A CA 1
ATOM 2200 C C . GLU A 1 300 ? -15.992 5.426 11.162 1.00 96.38 300 GLU A C 1
ATOM 2202 O O . GLU A 1 300 ? -16.096 5.270 9.942 1.00 96.38 300 GLU A O 1
ATOM 2207 N N . THR A 1 301 ? -16.713 4.750 12.040 1.00 93.12 301 THR A N 1
ATOM 2208 C CA . THR A 1 301 ? -17.613 3.682 11.647 1.00 93.12 301 THR A CA 1
ATOM 2209 C C . THR A 1 301 ? -18.941 4.228 11.138 1.00 93.12 301 THR A C 1
ATOM 2211 O O . THR A 1 301 ? -19.339 5.354 11.455 1.00 93.12 301 THR A O 1
ATOM 2214 N N . ALA A 1 302 ? -19.659 3.421 10.359 1.00 91.12 302 ALA A N 1
ATOM 2215 C CA . ALA A 1 302 ? -20.964 3.803 9.817 1.00 91.12 302 ALA A CA 1
ATOM 2216 C C . ALA A 1 302 ? -22.012 4.154 10.900 1.00 91.12 302 ALA A C 1
ATOM 2218 O O . ALA A 1 302 ? -22.909 4.960 10.652 1.00 91.12 302 ALA A O 1
ATOM 2219 N N . ASP A 1 303 ? -21.8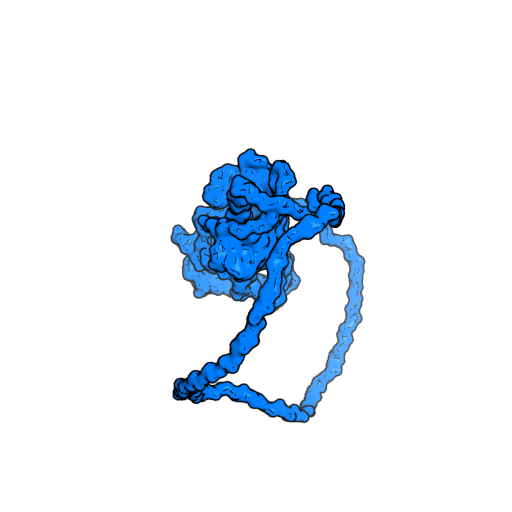88 3.591 12.104 1.00 89.56 303 ASP A N 1
ATOM 2220 C CA . ASP A 1 303 ? -22.720 3.879 13.280 1.00 89.56 303 ASP A CA 1
ATOM 2221 C C . ASP A 1 303 ? -22.233 5.086 14.110 1.00 89.56 303 ASP A C 1
ATOM 2223 O O . ASP A 1 303 ? -22.831 5.415 15.134 1.00 89.56 303 ASP A O 1
ATOM 2227 N N . GLY A 1 304 ? -21.194 5.793 13.653 1.00 91.06 304 GLY A N 1
ATOM 2228 C CA . GLY A 1 304 ? -20.720 7.047 14.245 1.00 91.06 304 GLY A CA 1
ATOM 2229 C C . GLY A 1 304 ? -19.710 6.887 15.381 1.00 91.06 304 GLY A C 1
ATOM 2230 O O . GLY A 1 304 ? -19.448 7.858 16.091 1.00 91.06 304 GLY A O 1
ATOM 2231 N N . ARG A 1 305 ? -19.138 5.691 15.556 1.00 93.00 305 ARG A N 1
ATOM 2232 C CA . ARG A 1 305 ? -18.065 5.422 16.523 1.00 93.00 305 ARG A CA 1
ATOM 2233 C C . ARG A 1 305 ? -16.711 5.758 15.910 1.00 93.00 305 ARG A C 1
ATOM 2235 O O . ARG A 1 305 ? -16.524 5.732 14.692 1.00 93.00 305 ARG A O 1
ATOM 2242 N N . ARG A 1 306 ? -15.729 6.028 16.760 1.00 95.75 306 ARG A N 1
ATOM 2243 C CA . ARG A 1 306 ? -14.338 6.245 16.365 1.00 95.75 306 ARG A CA 1
ATOM 2244 C C . ARG A 1 306 ? -13.468 5.145 16.952 1.00 95.75 306 ARG A C 1
ATOM 2246 O O . ARG A 1 306 ? -13.357 5.018 18.163 1.00 95.75 306 ARG A O 1
ATOM 2253 N N . VAL A 1 307 ? -12.806 4.371 16.102 1.00 96.25 307 VAL A N 1
ATOM 2254 C CA . VAL A 1 307 ? -11.821 3.365 16.517 1.00 96.25 307 VAL A CA 1
ATOM 2255 C C . VAL A 1 307 ? -10.443 3.828 16.072 1.00 96.25 307 VAL A C 1
ATOM 2257 O O . VAL A 1 307 ? -10.171 3.945 14.880 1.00 96.25 307 VAL A O 1
ATOM 2260 N N . GLU A 1 308 ? -9.559 4.088 17.023 1.00 97.12 308 GLU A N 1
ATOM 2261 C CA . GLU A 1 308 ? -8.167 4.434 16.761 1.00 97.12 308 GLU A CA 1
ATOM 2262 C C . GLU A 1 308 ? -7.265 3.251 17.096 1.00 97.12 308 GLU A C 1
ATOM 2264 O O . GLU A 1 308 ? -7.298 2.735 18.207 1.00 97.12 308 GLU A O 1
ATOM 2269 N N . ALA A 1 309 ? -6.437 2.842 16.139 1.00 96.56 309 ALA A N 1
ATOM 2270 C CA . ALA A 1 309 ? -5.365 1.882 16.328 1.00 96.56 309 ALA A CA 1
ATOM 2271 C C . ALA A 1 309 ? -4.022 2.606 16.285 1.00 96.56 309 ALA A C 1
ATOM 2273 O O . ALA A 1 309 ? -3.649 3.184 15.260 1.00 96.56 309 ALA A O 1
ATOM 2274 N N . ARG A 1 310 ? -3.277 2.539 17.383 1.00 96.44 310 ARG A N 1
ATOM 2275 C CA . ARG A 1 310 ? -1.932 3.085 17.507 1.00 96.44 310 ARG A CA 1
ATOM 2276 C C . ARG A 1 310 ? -0.903 1.963 17.491 1.00 96.44 310 ARG A C 1
ATOM 2278 O O . ARG A 1 310 ? -0.875 1.081 18.354 1.00 96.44 310 ARG A O 1
ATOM 2285 N N . PHE A 1 311 ? -0.011 2.036 16.513 1.00 94.19 311 PHE A N 1
ATOM 2286 C CA . PHE A 1 311 ? 1.130 1.144 16.380 1.00 94.19 311 PHE A CA 1
ATOM 2287 C C . PHE A 1 311 ? 2.324 1.767 17.096 1.00 94.19 311 PHE A C 1
ATOM 2289 O O . PHE A 1 311 ? 2.633 2.949 16.920 1.00 94.19 311 PHE A O 1
ATOM 2296 N N . GLN A 1 312 ? 2.981 0.977 17.942 1.00 92.50 312 GLN A N 1
ATOM 2297 C CA . GLN A 1 312 ? 4.097 1.435 18.763 1.00 92.50 312 GLN A CA 1
ATOM 2298 C C . GLN A 1 312 ? 5.319 0.529 18.553 1.00 92.50 312 GLN A C 1
ATOM 2300 O O . GLN A 1 312 ? 5.150 -0.697 18.519 1.00 92.50 312 GLN A O 1
ATOM 2305 N N . PRO A 1 313 ? 6.553 1.078 18.540 1.00 88.31 313 PRO A N 1
ATOM 2306 C CA . PRO A 1 313 ? 7.781 0.322 18.267 1.00 88.31 313 PRO A CA 1
ATOM 2307 C C . PRO A 1 313 ? 8.029 -0.911 19.150 1.00 88.31 313 PRO A C 1
ATOM 2309 O O . PRO A 1 313 ? 8.799 -1.792 18.768 1.00 88.31 313 PRO A O 1
ATOM 2312 N N . VAL A 1 314 ? 7.408 -0.980 20.329 1.00 88.94 314 VAL A N 1
ATOM 2313 C CA . VAL A 1 314 ? 7.530 -2.111 21.262 1.00 88.94 314 VAL A CA 1
ATOM 2314 C C . VAL A 1 314 ? 6.446 -3.171 21.030 1.00 88.94 314 VAL A C 1
ATOM 2316 O O . VAL A 1 314 ? 6.702 -4.356 21.228 1.00 88.94 314 VAL A O 1
ATOM 2319 N N . LEU A 1 315 ? 5.247 -2.773 20.592 1.00 87.94 315 LEU A N 1
ATOM 2320 C CA . LEU A 1 315 ? 4.084 -3.661 20.492 1.00 87.94 315 LEU A CA 1
ATOM 2321 C C . LEU A 1 315 ? 4.036 -4.448 19.182 1.00 87.94 315 LEU A C 1
ATOM 2323 O O . LEU A 1 315 ? 3.608 -5.603 19.190 1.00 87.94 315 LEU A O 1
ATOM 2327 N N . TRP A 1 316 ? 4.513 -3.874 18.075 1.00 85.94 316 TRP A N 1
ATOM 2328 C CA . TRP A 1 316 ? 4.394 -4.515 16.759 1.00 85.94 316 TRP A CA 1
ATOM 2329 C C . TRP A 1 316 ? 5.133 -5.861 16.690 1.00 85.94 316 TRP A C 1
ATOM 2331 O O . TRP A 1 316 ? 4.589 -6.833 16.175 1.00 85.94 316 TRP A O 1
ATOM 2341 N N . ARG A 1 317 ? 6.315 -5.968 17.321 1.00 87.50 317 ARG A N 1
ATOM 2342 C CA . ARG A 1 317 ? 7.073 -7.234 17.424 1.00 87.50 317 ARG A CA 1
ATOM 2343 C C . ARG A 1 317 ? 6.369 -8.300 18.256 1.00 87.50 317 ARG A C 1
ATOM 2345 O O . ARG A 1 317 ? 6.689 -9.477 18.144 1.00 87.50 317 ARG A O 1
ATOM 2352 N N . LEU A 1 318 ? 5.438 -7.889 19.113 1.00 89.38 318 LEU A N 1
ATOM 2353 C CA . LEU A 1 318 ? 4.604 -8.787 19.907 1.00 89.38 318 LEU A CA 1
ATOM 2354 C C . LEU A 1 318 ? 3.297 -9.142 19.190 1.00 89.38 318 LEU A C 1
ATOM 2356 O O . LEU A 1 318 ? 2.448 -9.799 19.792 1.00 89.38 318 LEU A O 1
ATOM 2360 N N . GLY A 1 319 ? 3.107 -8.685 17.949 1.00 90.69 319 GLY A N 1
ATOM 2361 C CA . GLY A 1 319 ? 1.861 -8.874 17.220 1.00 90.69 319 GLY A CA 1
ATOM 2362 C C . GLY A 1 319 ? 0.702 -8.093 17.836 1.00 90.69 319 GLY A C 1
ATOM 2363 O O . GLY A 1 319 ? -0.409 -8.607 17.873 1.00 90.69 319 GLY A O 1
ATOM 2364 N N . LYS A 1 320 ? 0.949 -6.913 18.420 1.00 93.81 320 LYS A N 1
ATOM 2365 C CA . LYS A 1 320 ? -0.055 -6.148 19.177 1.00 93.81 320 LYS A CA 1
ATOM 2366 C C . LYS A 1 320 ? -0.174 -4.707 18.693 1.00 93.81 320 LYS A C 1
ATOM 2368 O O . LYS A 1 320 ? 0.797 -4.124 18.213 1.00 93.81 320 LYS A O 1
ATOM 2373 N N . ALA A 1 321 ? -1.352 -4.131 18.905 1.00 95.12 321 ALA A N 1
ATOM 2374 C CA . ALA A 1 321 ? -1.632 -2.709 18.734 1.00 95.12 321 ALA A CA 1
ATOM 2375 C C . ALA A 1 321 ? -2.375 -2.169 19.963 1.00 95.12 321 ALA A C 1
ATOM 2377 O O . ALA A 1 321 ? -3.070 -2.915 20.657 1.00 95.12 321 ALA A O 1
ATOM 2378 N N . GLU A 1 322 ? -2.214 -0.880 20.241 1.00 96.12 322 GLU A N 1
ATOM 2379 C CA . GLU A 1 322 ? -3.043 -0.169 21.214 1.00 96.12 322 GLU A CA 1
ATOM 2380 C C . GLU A 1 322 ? -4.289 0.347 20.498 1.00 96.12 322 GLU A C 1
ATOM 2382 O O . GLU A 1 322 ? -4.188 0.892 19.401 1.00 96.12 322 GLU A O 1
ATOM 2387 N N . VAL A 1 323 ? -5.460 0.131 21.084 1.00 96.06 323 VAL A N 1
ATOM 2388 C CA . VAL A 1 323 ? -6.748 0.459 20.480 1.00 96.06 323 VAL A CA 1
ATOM 2389 C C . VAL A 1 323 ? -7.561 1.305 21.437 1.00 96.06 323 VAL A C 1
ATOM 2391 O O . VAL A 1 323 ? -7.720 0.953 22.602 1.00 96.06 323 VAL A O 1
ATOM 2394 N N . THR A 1 324 ? -8.108 2.393 20.917 1.00 95.94 324 THR A N 1
ATOM 2395 C CA . THR A 1 324 ? -8.994 3.305 21.637 1.00 95.94 324 THR A CA 1
ATOM 2396 C C . THR A 1 324 ? -10.326 3.354 20.907 1.00 95.94 324 THR A C 1
ATOM 2398 O O . THR A 1 324 ? -10.358 3.512 19.685 1.00 95.94 324 THR A O 1
ATOM 2401 N N . VAL A 1 325 ? -11.424 3.209 21.645 1.00 95.19 325 VAL A N 1
ATOM 2402 C CA . VAL A 1 325 ? -12.785 3.328 21.111 1.00 95.19 325 VAL A CA 1
ATOM 2403 C C . VAL A 1 325 ? -13.417 4.578 21.706 1.00 95.19 325 VAL A C 1
ATOM 2405 O O . VAL A 1 325 ? -13.519 4.693 22.923 1.00 95.19 325 VAL A O 1
ATOM 2408 N N . ASP A 1 326 ? -13.816 5.513 20.851 1.00 93.19 326 ASP A N 1
ATOM 2409 C CA . ASP A 1 326 ? -14.258 6.858 21.214 1.00 93.19 326 ASP A CA 1
ATOM 2410 C C . ASP A 1 326 ? -13.283 7.520 22.209 1.00 93.19 326 ASP A C 1
ATOM 2412 O O . ASP A 1 326 ? -12.094 7.647 21.912 1.00 93.19 326 ASP A O 1
ATOM 2416 N N . ASP A 1 327 ? -13.782 7.902 23.387 1.00 91.12 327 ASP A N 1
ATOM 2417 C CA . ASP A 1 327 ? -13.027 8.523 24.480 1.00 91.12 327 ASP A CA 1
ATOM 2418 C C . ASP A 1 327 ? -12.778 7.552 25.657 1.00 91.12 327 ASP A C 1
ATOM 2420 O O . ASP A 1 327 ? -12.526 7.988 26.787 1.00 91.12 327 ASP A O 1
ATOM 2424 N N . LEU A 1 328 ? -12.912 6.238 25.425 1.00 92.81 328 LEU A N 1
ATOM 2425 C CA . LEU A 1 328 ? -12.675 5.191 26.427 1.00 92.81 328 LEU A CA 1
ATOM 2426 C C . LEU A 1 328 ? -11.175 4.964 26.661 1.00 92.81 328 LEU A C 1
ATOM 2428 O O . LEU A 1 328 ? -10.326 5.387 25.875 1.00 92.81 328 LEU A O 1
ATOM 2432 N N . GLU A 1 329 ? -10.838 4.272 27.751 1.00 92.56 329 GLU A N 1
ATOM 2433 C CA . GLU A 1 329 ? -9.441 3.940 28.048 1.00 92.56 329 GLU A CA 1
ATOM 2434 C C . GLU A 1 329 ? -8.810 3.056 26.945 1.00 92.56 329 GLU A C 1
ATOM 2436 O O . GLU A 1 329 ? -9.435 2.082 26.510 1.00 92.56 329 GLU A O 1
ATOM 2441 N N . PRO A 1 330 ? -7.565 3.343 26.503 1.00 94.06 330 PRO A N 1
ATOM 2442 C CA . PRO A 1 330 ? -6.876 2.525 25.512 1.00 94.06 330 PRO A CA 1
ATOM 2443 C C . PRO A 1 330 ? -6.602 1.107 26.015 1.00 94.06 330 PRO A C 1
ATOM 2445 O O . PRO A 1 330 ? -6.178 0.891 27.152 1.00 94.06 330 PRO A O 1
ATOM 2448 N N . VAL A 1 331 ? -6.752 0.130 25.128 1.00 95.12 331 VAL A N 1
ATOM 2449 C CA . VAL A 1 331 ? -6.514 -1.288 25.402 1.00 95.12 331 VAL A CA 1
ATOM 2450 C C . VAL A 1 331 ? -5.541 -1.883 24.398 1.00 95.12 331 VAL A C 1
ATOM 2452 O O . VAL A 1 331 ? -5.627 -1.662 23.195 1.00 95.12 331 VAL A O 1
ATOM 2455 N N . THR A 1 332 ? -4.596 -2.684 24.883 1.00 95.88 332 THR A N 1
ATOM 2456 C CA . THR A 1 332 ? -3.675 -3.412 24.003 1.00 95.88 332 THR A CA 1
ATOM 2457 C C . THR A 1 332 ? -4.312 -4.717 23.540 1.00 95.88 332 THR A C 1
ATOM 2459 O O . THR A 1 332 ? -4.594 -5.592 24.360 1.00 95.88 332 THR A O 1
ATOM 2462 N N . VAL A 1 333 ? -4.456 -4.891 22.227 1.00 94.00 333 VAL A N 1
ATOM 2463 C CA . VAL A 1 333 ? -5.049 -6.090 21.618 1.00 94.00 333 VAL A CA 1
ATOM 2464 C C . VAL A 1 333 ? -4.037 -6.826 20.733 1.00 94.00 333 VAL A C 1
ATOM 2466 O O . VAL A 1 333 ? -3.191 -6.188 20.099 1.00 94.00 333 VAL A O 1
ATOM 2469 N N . PRO A 1 334 ? -4.078 -8.170 20.681 1.00 93.75 334 PRO A N 1
ATOM 2470 C CA . PRO A 1 334 ? -3.318 -8.934 19.698 1.00 93.75 334 PRO A CA 1
ATOM 2471 C C . PRO A 1 334 ? -3.946 -8.799 18.305 1.00 93.75 334 PRO A C 1
ATOM 2473 O O . PRO A 1 334 ? -5.167 -8.784 18.174 1.00 93.75 334 PRO A O 1
ATOM 2476 N N . ILE A 1 335 ? -3.104 -8.748 17.277 1.00 89.75 335 ILE A N 1
ATOM 2477 C CA . ILE A 1 335 ? -3.483 -8.715 15.865 1.00 89.75 335 ILE A CA 1
ATOM 2478 C C . ILE A 1 335 ? -3.056 -10.029 15.221 1.00 89.75 335 ILE A C 1
ATOM 2480 O O . ILE A 1 335 ? -1.899 -10.439 15.325 1.00 89.75 335 ILE A O 1
ATOM 2484 N N . VAL A 1 336 ? -4.002 -10.689 14.561 1.00 84.38 336 VAL A N 1
ATOM 2485 C CA . VAL A 1 336 ? -3.774 -11.961 13.868 1.00 84.38 336 VAL A CA 1
ATOM 2486 C C . VAL A 1 336 ? -3.627 -11.707 12.365 1.00 84.38 336 VAL A C 1
ATOM 2488 O O . VAL A 1 336 ? -4.269 -10.806 11.824 1.00 84.38 336 VAL A O 1
ATOM 2491 N N . ARG A 1 337 ? -2.730 -12.466 11.723 1.00 75.19 337 ARG A N 1
ATOM 2492 C CA . ARG A 1 337 ? -2.499 -12.452 10.271 1.00 75.19 337 ARG A CA 1
ATOM 2493 C C . ARG A 1 337 ? -3.561 -13.258 9.532 1.00 75.19 337 ARG A C 1
ATOM 2495 O O . ARG A 1 337 ? -3.938 -14.327 10.059 1.00 75.19 337 ARG A O 1
#

pLDDT: mean 71.26, std 25.05, range [23.06, 97.12]

Sequence (337 aa):
MVPARFARRLSHRTRTGPPGLCNPLHAHPGPCSGRASCSREVAPGMTVALHGGMTRREAAVSCPPGEAPMRRITCLALTVLATACGGGAPTQEEVDAARQRVESVVAASHQVRGALEALGVLPVYTCGEPRRAFLSTAAHGVRERWACAHAAVEPHDSVTDRVVLTFDEGGCDVHGLRFAGQAAFLYRGGEDLMEVEADLRGLTVDGHPLQAAVGYGTCGDETRLWADVQGGVPGRQGHTFRVDGRVGMRAGMPVFGGTSLLLDGPGELTGPDGTDRLTLTGLHYEVGEYLPKEGTAVLETADGRRVEARFQPVLWRLGKAEVTVDDLEPVTVPIVR

Secondary structure (DSSP, 8-state):
---S---S---------------------------------------------------------------------------SS---PPPHHHHHHHHHHHHHHHHHHHHHHHHHHHHTTSPPP-SSS-HHHHHHHHHHHHHHH-TTEEEEEEE-SSSEEEEEEEEEEEEEEETTEEEEEEEEEEEEE-SS-EEEEEE-TTEEETTEE-EEEEEE-STT-TT-EEEEEEEEPTT-TT-EEEEEEEEPPPTT--SSS-SEEEEEEEEEEEETTEEEEEEEEEEEEETT-SS-SEEEEEEE-TTS-EEEEEE-TTTGGGTEEEEEETTSPPEEEE---

Organism: Myxococcus xanthus (NCBI:txid34)

Radius of gyration: 30.64 Å; chains: 1; bounding box: 72×57×105 Å